Protein 1VIA (pdb70)

Secondary structure (DSSP, 8-state):
--EEEE-----HHHHHHHHHHHHT-EEEEHHHHHHHHHTS-HHHHHHHH-HHHHHHHHH--TTTTT--SEEEE--TTGGGSTTGGGG-EEEEEE--HHHHTT---GGGTTTS-TT--HHHHHHHHHHHHHHHHHH-SEEEE-TT--HHHHHHHHHHHH-/---S-EEEE-----HHHHHHHHHHHHT-EEEEHHHHHHHHHTS-HHHHHHHHHHHHHHHHHH--HHHHH--SEEEE--GGGGGSTTGGGG-EEEEEE--HHHHTTT---HHHHHHHHHHHHHHHHHH-SEEEE-TT--HHHHHHHHHHHHT-

Solvent-accessible surface area: 15514 Å² total

Organism: Campylobacter jejuni subsp. jejuni serotype O:2 (strain ATCC 700819 / NCTC 11168) (NCBI:txid192222)

InterPro domains:
  IPR000623 Shikimate kinase/Threonine synthase-like 1 [MF_00109] (4-165)
  IPR000623 Shikimate kinase/Threonine synthase-like 1 [cd00464] (6-155)
  IPR027417 P-loop containing nucleoside triphosphate hydrolase [G3DSA:3.40.50.300] (2-165)
  IPR027417 P-loop containing nucleoside triphosphate hydrolase [SSF52540] (5-164)
  IPR031322 Shikimate kinase/gluconokinase [PF01202] (13-164)

Sequence (311 aa):
KNIVFIGFGSGKSTLARALAKDLDLVFLDSDFLIEQKFNQKVSEIFEQKRENFFREQEQKADFFSSCEKACIATGGGFVNVSNLEKAGFCIYLKADFEYLKKRLDKDEISKRPLFYDEIKAKKLYNERLSKYEQKANFILNIENKNIDELLSEIKKVIKSLAKNIVFIGFGSGKSTLARALAKDLDLVFLDSDFLIEQKFNQKVSEIFEQKRENFFREQEQKADFFSSCEKACIATGGGFVNVSNLEKAGFCIYLKADFEYLKKRLYDEIKAKKLYNERLSKYEQKANFILNIENKNIDELLSEIKKVIKE

Foldseek 3Di:
DEEEEAEALLCLQVLLVVLCVVVVFAEEELQVVVCVVVVAFQQVCCVPVNDVVVLVSLLCCVVLLPDDRGRYYYHHCSLPHDPPLSNDQYEYRDDDLVVSQVDDDPSCPRNDPPNDDSVVSVVVNVVCPVSSVVSHPHYHHCPPHDSVRVSVVVVVVVD/DAAAEEEEAEALLCLQVLLVVLCVVVVFAEEELQVVVCVVVVHHPVVCCVPVNDVVVLVSLQVCVVLLVDHRGRYYYHHCSLVHPPVRSNHQYEYRDDDLVQSVVNDPDSVVSVVVNVVCVVSSVVSHNHYHHCPPHDSVRSSVVVCVVVVD

Nearest PDB structures (foldseek):
  1via-assembly1_A  TM=1.006E+00  e=9.250E-30  Campylobacter jejuni
  1via-assembly1_B  TM=9.886E-01  e=2.354E-25  Campylobacter jejuni
  3muf-assembly1_A  TM=9.150E-01  e=7.230E-14  Helicobacter pylori
  1zui-assembly1_A  TM=9.220E-01  e=6.385E-13  Helicobacter pylori 26695
  4y0a-assembly1_A  TM=8.688E-01  e=2.360E-11  Acinetobacter baumannii AB307-0294

Radius of gyration: 20.5 Å; Cα contacts (8 Å, |Δi|>4): 519; chains: 2; bounding box: 42×54×52 Å

Structure (mmCIF, N/CA/C/O backbone):
data_1VIA
#
_entry.id   1VIA
#
_cell.length_a   41.931
_cell.length_b   43.230
_cell.length_c   52.606
_cell.angle_alpha   81.51
_cell.angle_beta   76.58
_cell.angle_gamma   77.87
#
_symmetry.space_group_name_H-M   'P 1'
#
loop_
_entity.id
_entity.type
_entity.pdbx_description
1 polymer 'shikimate kinase'
2 non-polymer 'SULFATE ION'
3 water water
#
loop_
_atom_site.group_PDB
_atom_site.id
_atom_site.type_symbol
_atom_site.label_atom_id
_atom_site.label_alt_id
_atom_site.label_comp_id
_atom_site.label_asym_id
_atom_site.label_entity_id
_atom_site.label_seq_id
_atom_site.pdbx_PDB_ins_code
_atom_site.Cartn_x
_atom_site.Cartn_y
_atom_site.Cartn_z
_atom_site.occupancy
_atom_site.B_iso_or_equiv
_atom_site.auth_seq_id
_atom_site.auth_comp_id
_atom_site.auth_asym_id
_atom_site.auth_atom_id
_atom_site.pdbx_PDB_model_num
ATOM 1 N N . LYS A 1 5 ? 44.249 43.231 1.534 1.00 33.86 5 LYS A N 1
ATOM 2 C CA . LYS A 1 5 ? 43.478 42.210 2.261 1.00 31.46 5 LYS A CA 1
ATOM 3 C C . LYS A 1 5 ? 42.929 41.182 1.277 1.00 30.08 5 LYS A C 1
ATOM 4 O O . LYS A 1 5 ? 41.905 41.416 0.619 1.00 32.84 5 LYS A O 1
ATOM 6 N N . ASN A 1 6 ? 43.648 40.080 1.122 1.00 24.75 6 ASN A N 1
ATOM 7 C CA . ASN A 1 6 ? 43.223 39.021 0.204 1.00 20.34 6 ASN A CA 1
ATOM 8 C C . ASN A 1 6 ? 43.064 37.712 1.003 1.00 18.62 6 ASN A C 1
ATOM 9 O O . ASN A 1 6 ? 43.623 37.614 2.091 1.00 19.12 6 ASN A O 1
ATOM 14 N N . ILE A 1 7 ? 42.409 36.750 0.388 1.00 17.85 7 ILE A N 1
ATOM 15 C CA . ILE A 1 7 ? 42.314 35.405 1.045 1.00 16.84 7 ILE A CA 1
ATOM 16 C C . ILE A 1 7 ? 43.140 34.473 0.141 1.00 16.15 7 ILE A C 1
ATOM 17 O O . ILE A 1 7 ? 42.878 34.533 -1.083 1.00 17.79 7 ILE A O 1
ATOM 22 N N . VAL A 1 8 ? 44.170 33.847 0.658 1.00 17.17 8 VAL A N 1
ATOM 23 C CA . VAL A 1 8 ? 45.107 33.063 -0.151 1.00 16.06 8 VAL A CA 1
ATOM 24 C C . VAL A 1 8 ? 44.990 31.577 0.190 1.00 16.58 8 VAL A C 1
ATOM 25 O O . VAL A 1 8 ? 45.086 31.261 1.364 1.00 16.69 8 VAL A O 1
ATOM 29 N N . PHE A 1 9 ? 44.813 30.743 -0.813 1.00 15.25 9 PHE A N 1
ATOM 30 C CA . PHE A 1 9 ? 44.669 29.292 -0.563 1.00 14.93 9 PHE A CA 1
ATOM 31 C C . PHE A 1 9 ? 45.957 28.579 -0.925 1.00 14.90 9 PHE A C 1
ATOM 32 O O . PHE A 1 9 ? 46.461 28.748 -2.032 1.00 15.32 9 PHE A O 1
ATOM 40 N N . ILE A 1 10 ? 46.476 27.791 0.030 1.00 14.53 10 ILE A N 1
ATOM 41 C CA . ILE A 1 10 ? 47.739 27.086 -0.203 1.00 12.06 10 ILE A CA 1
ATOM 42 C C . ILE A 1 10 ? 47.514 25.573 0.074 1.00 12.38 10 ILE A C 1
ATOM 43 O O . ILE A 1 10 ? 46.522 25.229 0.684 1.00 13.49 10 ILE A O 1
ATOM 48 N N . GLY A 1 11 ? 48.435 24.762 -0.374 1.00 12.67 11 GLY A N 1
ATOM 49 C CA . GLY A 1 11 ? 48.260 23.296 -0.190 1.00 14.09 11 GLY A CA 1
ATOM 50 C C . GLY A 1 11 ? 48.821 22.578 -1.406 1.00 14.89 11 GLY A C 1
ATOM 51 O O . GLY A 1 11 ? 49.287 23.152 -2.373 1.00 14.71 11 GLY A O 1
ATOM 52 N N . PHE A 1 12 ? 48.759 21.249 -1.360 1.00 13.23 12 PHE A N 1
ATOM 53 C CA . PHE A 1 12 ? 49.390 20.398 -2.366 1.00 14.85 12 PHE A CA 1
ATOM 54 C C . PHE A 1 12 ? 48.447 20.202 -3.551 1.00 15.90 12 PHE A C 1
ATOM 55 O O . PHE A 1 12 ? 47.251 20.507 -3.476 1.00 15.99 12 PHE A O 1
ATOM 75 N N . GLY A 1 14 ? 45.800 18.603 -5.859 1.00 18.44 14 GLY A N 1
ATOM 76 C CA . GLY A 1 14 ? 44.626 17.798 -5.562 1.00 17.72 14 GLY A CA 1
ATOM 77 C C . GLY A 1 14 ? 43.786 18.365 -4.445 1.00 15.81 14 GLY A C 1
ATOM 78 O O . GLY A 1 14 ? 42.716 17.804 -4.167 1.00 17.32 14 GLY A O 1
ATOM 79 N N . SER A 1 15 ? 44.212 19.447 -3.795 1.00 15.04 15 SER A N 1
ATOM 80 C CA . SER A 1 15 ? 43.500 20.011 -2.668 1.00 15.17 15 SER A CA 1
ATOM 81 C C . SER A 1 15 ? 42.355 20.935 -3.001 1.00 15.03 15 SER A C 1
ATOM 82 O O . SER A 1 15 ? 41.710 21.474 -2.093 1.00 15.97 15 SER A O 1
ATOM 85 N N . GLY A 1 16 ? 42.131 21.203 -4.292 1.00 15.68 16 GLY A N 1
ATOM 86 C CA . GLY A 1 16 ? 41.002 21.960 -4.762 1.00 16.24 16 GLY A CA 1
ATOM 87 C C . GLY A 1 16 ? 41.065 23.449 -4.469 1.00 15.36 16 GLY A C 1
ATOM 88 O O . GLY A 1 16 ? 40.029 24.112 -4.296 1.00 16.37 16 GLY A O 1
ATOM 89 N N . LYS A 1 17 ? 42.280 24.000 -4.517 1.00 14.58 17 LYS A N 1
ATOM 90 C CA . LYS A 1 17 ? 42.459 25.418 -4.209 1.00 14.36 17 LYS A CA 1
ATOM 91 C C . LYS A 1 17 ? 41.765 26.330 -5.211 1.00 14.73 17 LYS A C 1
ATOM 92 O O . LYS A 1 17 ? 41.153 27.323 -4.782 1.00 14.76 17 LYS A O 1
ATOM 98 N N . SER A 1 18 ? 41.911 26.082 -6.489 1.00 14.76 18 SER A N 1
ATOM 99 C CA . SER A 1 18 ? 41.292 26.908 -7.536 1.00 14.04 18 SER A CA 1
ATOM 100 C C . SER A 1 18 ? 39.781 26.858 -7.442 1.00 15.23 18 SER A C 1
ATOM 101 O O . SER A 1 18 ? 39.095 27.882 -7.508 1.00 16.96 18 SER A O 1
ATOM 104 N N . THR A 1 19 ? 39.236 25.627 -7.301 1.00 14.82 19 THR A N 1
ATOM 105 C CA . THR A 1 19 ? 37.790 25.475 -7.186 1.00 15.22 19 THR A CA 1
ATOM 106 C C . THR A 1 19 ? 37.221 26.236 -6.019 1.00 15.01 19 THR A C 1
ATOM 107 O O . THR A 1 19 ? 36.184 26.916 -6.127 1.00 16.36 19 THR A O 1
ATOM 111 N N . LEU A 1 20 ? 37.862 26.129 -4.858 1.00 15.24 20 LEU A N 1
ATOM 112 C CA . LEU A 1 20 ? 37.379 26.799 -3.653 1.00 14.39 20 LEU A CA 1
ATOM 113 C C . LEU A 1 20 ? 37.577 28.292 -3.722 1.00 15.33 20 LEU A C 1
ATOM 114 O O . LEU A 1 20 ? 36.670 29.062 -3.383 1.00 16.78 20 LEU A O 1
ATOM 119 N N . ALA A 1 21 ? 38.729 28.752 -4.203 1.00 15.35 21 ALA A N 1
ATOM 120 C CA . ALA A 1 21 ? 38.953 30.198 -4.322 1.00 15.41 21 ALA A CA 1
ATOM 121 C C . ALA A 1 21 ? 37.961 30.838 -5.287 1.00 13.73 21 ALA A C 1
ATOM 122 O O . ALA A 1 21 ? 37.497 31.953 -5.017 1.00 17.07 21 ALA A O 1
ATOM 124 N N . ARG A 1 22 ? 37.627 30.160 -6.370 1.00 13.83 22 ARG A N 1
ATOM 125 C CA . ARG A 1 22 ? 36.704 30.675 -7.365 1.00 13.15 22 ARG A CA 1
ATOM 126 C C . ARG A 1 22 ? 35.297 30.735 -6.762 1.00 15.11 22 ARG A C 1
ATOM 127 O O . ARG A 1 22 ? 34.615 31.745 -6.817 1.00 16.58 22 ARG A O 1
ATOM 135 N N . ALA A 1 23 ? 34.961 29.661 -6.002 1.00 17.14 23 ALA A N 1
ATOM 136 C CA . ALA A 1 23 ? 33.621 29.710 -5.372 1.00 18.28 23 ALA A CA 1
ATOM 137 C C . ALA A 1 23 ? 33.499 30.816 -4.361 1.00 17.16 23 ALA A C 1
ATOM 138 O O . ALA A 1 23 ? 32.423 31.454 -4.253 1.00 18.44 23 ALA A O 1
ATOM 140 N N . LEU A 1 24 ? 34.502 31.060 -3.525 1.00 17.74 24 LEU A N 1
ATOM 141 C CA . LEU A 1 24 ? 34.478 32.093 -2.516 1.00 16.64 24 LEU A CA 1
ATOM 142 C C . LEU A 1 24 ? 34.474 33.486 -3.177 1.00 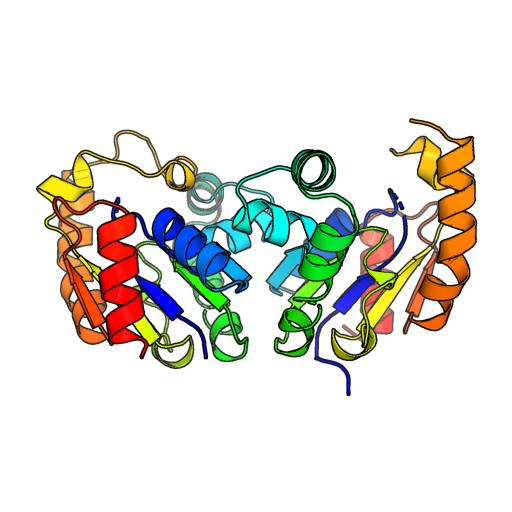17.51 24 LEU A C 1
ATOM 143 O O . LEU A 1 24 ? 33.709 34.356 -2.783 1.00 17.45 24 LEU A O 1
ATOM 148 N N . ALA A 1 25 ? 35.237 33.610 -4.263 1.00 17.39 25 ALA A N 1
ATOM 149 C CA . ALA A 1 25 ? 35.235 34.882 -5.001 1.00 17.16 25 ALA A CA 1
ATOM 150 C C . ALA A 1 25 ? 33.864 35.188 -5.581 1.00 17.68 25 ALA A C 1
ATOM 151 O O . ALA A 1 25 ? 33.391 36.320 -5.501 1.00 19.77 25 ALA A O 1
ATOM 153 N N . LYS A 1 26 ? 33.204 34.187 -6.179 1.00 18.95 26 LYS A N 1
ATOM 154 C CA . LYS A 1 26 ? 31.878 34.419 -6.739 1.00 20.18 26 LYS A CA 1
ATOM 155 C C . LYS A 1 26 ? 30.871 34.708 -5.637 1.00 20.03 26 LYS A C 1
ATOM 156 O O . LYS A 1 26 ? 30.085 35.662 -5.727 1.00 21.75 26 LYS A O 1
ATOM 162 N N . ASP A 1 27 ? 30.993 33.973 -4.531 1.00 21.02 27 ASP A N 1
ATOM 163 C CA . ASP A 1 27 ? 30.089 34.153 -3.402 1.00 23.25 27 ASP A CA 1
ATOM 164 C C . ASP A 1 27 ? 30.232 35.515 -2.757 1.00 23.12 27 ASP A C 1
ATOM 165 O O . ASP A 1 27 ? 29.222 36.163 -2.453 1.00 24.43 27 ASP A O 1
ATOM 170 N N . LEU A 1 28 ? 31.449 35.978 -2.522 1.00 21.86 28 LEU A N 1
ATOM 171 C CA . LEU A 1 28 ? 31.702 37.259 -1.875 1.00 22.97 28 LEU A CA 1
ATOM 172 C C . LEU A 1 28 ? 31.822 38.410 -2.863 1.00 21.81 28 LEU A C 1
ATOM 173 O O . LEU A 1 28 ? 32.041 39.558 -2.456 1.00 23.81 28 LEU A O 1
ATOM 178 N N . ASP A 1 29 ? 31.748 38.125 -4.144 1.00 22.20 29 ASP A N 1
ATOM 179 C CA . ASP A 1 29 ? 31.876 39.100 -5.208 1.00 21.72 29 ASP A CA 1
ATOM 180 C C . ASP A 1 29 ? 33.229 39.785 -5.195 1.00 21.41 29 ASP A C 1
ATOM 181 O O . ASP A 1 29 ? 33.365 41.021 -5.232 1.00 22.75 29 ASP A O 1
ATOM 186 N N . LEU A 1 30 ? 34.275 38.981 -5.166 1.00 20.18 30 LEU A N 1
ATOM 187 C CA . LEU A 1 30 ? 35.653 39.432 -5.158 1.00 19.30 30 LEU A CA 1
ATOM 188 C C . LEU A 1 30 ? 36.354 38.939 -6.426 1.00 17.65 30 LEU A C 1
ATOM 189 O O . LEU A 1 30 ? 35.812 38.193 -7.227 1.00 17.10 30 LEU A O 1
ATOM 194 N N . VAL A 1 31 ? 37.591 39.412 -6.611 1.00 16.32 31 VAL A N 1
ATOM 195 C CA . VAL A 1 31 ? 38.364 38.987 -7.800 1.00 15.75 31 VAL A CA 1
ATOM 196 C C . VAL A 1 31 ? 39.003 37.640 -7.524 1.00 14.83 31 VAL A C 1
ATOM 197 O O . VAL A 1 31 ? 39.439 37.389 -6.415 1.00 16.70 31 VAL A O 1
ATOM 201 N N . PHE A 1 32 ? 38.927 36.724 -8.490 1.00 13.65 32 PHE A N 1
ATOM 202 C CA . PHE A 1 32 ? 39.554 35.431 -8.391 1.00 13.10 32 PHE A CA 1
ATOM 203 C C . PHE A 1 32 ? 40.890 35.424 -9.171 1.00 12.02 32 PHE A C 1
ATOM 204 O O . PHE A 1 32 ? 40.883 35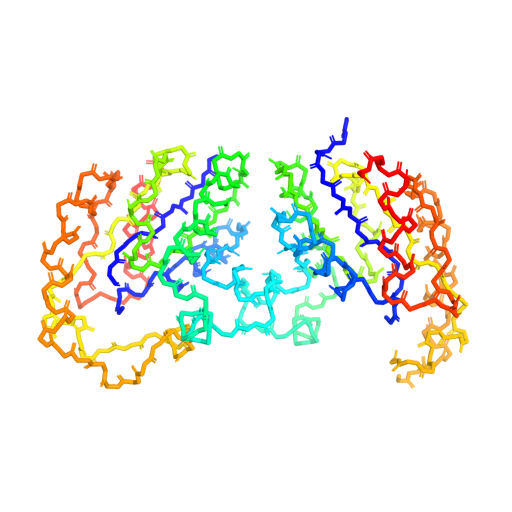.648 -10.383 1.00 12.91 32 PHE A O 1
ATOM 212 N N . LEU A 1 33 ? 41.968 35.188 -8.443 1.00 12.96 33 LEU A N 1
ATOM 213 C CA . LEU A 1 33 ? 43.293 35.072 -9.050 1.00 13.60 33 LEU A CA 1
ATOM 214 C C . LEU A 1 33 ? 43.857 33.680 -8.840 1.00 14.44 33 LEU A C 1
ATOM 215 O O . LEU A 1 33 ? 43.753 33.112 -7.744 1.00 16.67 33 LEU A O 1
ATOM 220 N N . ASP A 1 34 ? 44.534 33.160 -9.845 1.00 14.80 34 ASP A N 1
ATOM 221 C CA . ASP A 1 34 ? 45.227 31.859 -9.707 1.00 15.51 34 ASP A CA 1
ATOM 222 C C . ASP A 1 34 ? 46.654 32.086 -10.217 1.00 14.16 34 ASP A C 1
ATOM 223 O O . ASP A 1 34 ? 46.824 32.480 -11.347 1.00 14.73 34 ASP A O 1
ATOM 228 N N . SER A 1 35 ? 47.633 31.936 -9.337 1.00 14.43 35 SER A N 1
ATOM 229 C CA . SER A 1 35 ? 49.036 32.180 -9.711 1.00 13.73 35 SER A CA 1
ATOM 230 C C . SER A 1 35 ? 49.440 31.391 -10.918 1.00 13.35 35 SER A C 1
ATOM 231 O O . SER A 1 35 ? 50.168 31.883 -11.811 1.00 14.16 35 SER A O 1
ATOM 234 N N . ASP A 1 36 ? 48.998 30.117 -11.010 1.00 12.67 36 ASP A N 1
ATOM 235 C CA . ASP A 1 36 ? 49.384 29.307 -12.159 1.00 12.00 36 ASP A CA 1
ATOM 236 C C . ASP A 1 36 ? 48.747 29.846 -13.434 1.00 13.83 36 ASP A C 1
ATOM 237 O O . ASP A 1 36 ? 49.394 29.940 -14.468 1.00 14.86 36 ASP A O 1
ATOM 242 N N . PHE A 1 37 ? 47.448 30.177 -13.381 1.00 13.17 37 PHE A N 1
ATOM 243 C CA . PHE A 1 37 ? 46.796 30.748 -14.550 1.00 13.65 37 PHE A CA 1
ATOM 244 C C . PHE A 1 37 ? 47.435 32.064 -14.969 1.00 14.51 37 PHE A C 1
ATOM 245 O O . PHE A 1 37 ? 47.611 32.273 -16.170 1.00 13.86 37 PHE A O 1
ATOM 253 N N . LEU A 1 38 ? 47.840 32.907 -14.022 1.00 13.83 38 LEU A N 1
ATOM 254 C CA . LEU A 1 38 ? 48.439 34.186 -14.414 1.00 13.09 38 LEU A CA 1
ATOM 255 C C . LEU A 1 38 ? 49.791 33.960 -15.105 1.00 13.31 38 LEU A C 1
ATOM 256 O O . LEU A 1 38 ? 50.107 34.627 -16.104 1.00 13.38 38 LEU A O 1
ATOM 261 N N . ILE A 1 39 ? 50.522 32.938 -14.621 1.00 11.89 39 ILE A N 1
ATOM 262 C CA . ILE A 1 39 ? 51.801 32.623 -15.289 1.00 13.40 39 ILE A CA 1
ATOM 263 C C . ILE A 1 39 ? 51.545 32.072 -16.680 1.00 14.16 39 ILE A C 1
ATOM 264 O O . ILE A 1 39 ? 52.207 32.506 -17.646 1.00 13.95 39 ILE A O 1
ATOM 269 N N . GLU A 1 40 ? 50.572 31.174 -16.832 1.00 12.56 40 GLU A N 1
ATOM 270 C CA . GLU A 1 40 ? 50.222 30.628 -18.145 1.00 12.99 40 GLU A CA 1
ATOM 271 C C . GLU A 1 40 ? 49.808 31.706 -19.123 1.00 13.68 40 GLU A C 1
ATOM 272 O O . GLU A 1 40 ? 50.244 31.707 -20.285 1.00 15.89 40 GLU A O 1
ATOM 278 N N . GLN A 1 41 ? 48.995 32.667 -18.694 1.00 12.35 41 GLN A N 1
ATOM 279 C CA . GLN A 1 41 ? 48.546 33.776 -19.512 1.00 13.90 4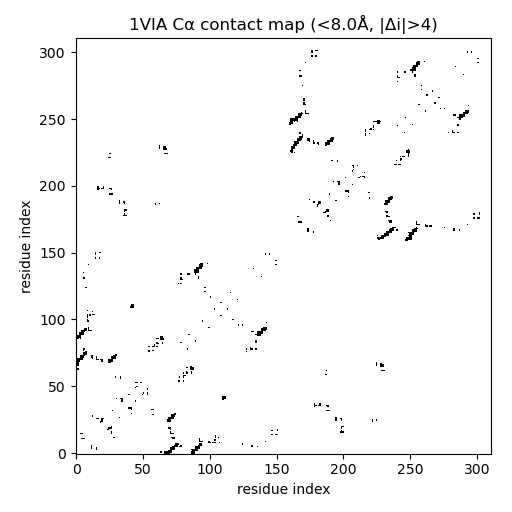1 GLN A CA 1
ATOM 280 C C . GLN A 1 41 ? 49.715 34.645 -19.965 1.00 13.69 41 GLN A C 1
ATOM 281 O O . GLN A 1 41 ? 49.771 35.039 -21.128 1.00 13.95 41 GLN A O 1
ATOM 287 N N . LYS A 1 42 ? 50.634 34.930 -19.064 1.00 13.03 42 LYS A N 1
ATOM 288 C CA . LYS A 1 42 ? 51.795 35.773 -19.327 1.00 14.58 42 LYS A CA 1
ATOM 289 C C . LYS A 1 42 ? 52.693 35.195 -20.409 1.00 15.78 42 LYS A C 1
ATOM 290 O O . LYS A 1 42 ? 53.065 35.940 -21.318 1.00 15.95 42 LYS A O 1
ATOM 296 N N . PHE A 1 43 ? 52.910 33.882 -20.367 1.00 14.97 43 PHE A N 1
ATOM 297 C CA . PHE A 1 43 ? 53.780 33.242 -21.356 1.00 15.32 43 PHE A CA 1
ATOM 298 C C . PHE A 1 43 ? 53.072 32.578 -22.491 1.00 16.07 43 PHE A C 1
ATOM 299 O O . PHE A 1 43 ? 53.704 32.025 -23.407 1.00 17.25 43 PHE A O 1
ATOM 307 N N . ASN A 1 44 ? 51.742 32.512 -22.491 1.00 15.92 44 ASN A N 1
ATOM 308 C CA . ASN A 1 44 ? 50.958 31.859 -23.527 1.00 18.80 44 ASN A CA 1
ATOM 309 C C . ASN A 1 44 ? 51.365 30.393 -23.641 1.00 18.10 44 ASN A C 1
ATOM 310 O O . ASN A 1 44 ? 51.537 29.849 -24.728 1.00 21.60 44 ASN A O 1
ATOM 315 N N . GLN A 1 45 ? 51.619 29.759 -22.505 1.00 19.92 45 GLN A N 1
ATOM 316 C CA . GLN A 1 45 ? 52.049 28.386 -22.411 1.00 20.32 45 GLN A CA 1
ATOM 317 C C . GLN A 1 45 ? 51.461 27.724 -21.146 1.00 20.40 45 GLN A C 1
ATOM 318 O O . GLN A 1 45 ? 51.187 28.389 -20.153 1.00 21.26 45 GLN A O 1
ATOM 324 N N . LYS A 1 46 ? 51.253 26.416 -21.254 1.00 20.17 46 LYS A N 1
ATOM 325 C CA . LYS A 1 46 ? 50.808 25.668 -20.075 1.00 19.81 46 LYS A CA 1
ATOM 326 C C . LYS A 1 46 ? 51.951 25.540 -19.084 1.00 20.27 46 LYS A C 1
ATOM 327 O O . LYS A 1 46 ? 53.141 25.552 -19.462 1.00 20.69 46 LYS A O 1
ATOM 333 N N . VAL A 1 47 ? 51.627 25.438 -17.804 1.00 20.09 47 VAL A N 1
ATOM 334 C CA . VAL A 1 47 ? 52.621 25.250 -16.754 1.00 20.12 47 VAL A CA 1
ATOM 335 C C . VAL A 1 47 ? 53.543 24.083 -17.080 1.00 21.72 47 VAL A C 1
ATOM 336 O O . VAL A 1 47 ? 54.762 24.223 -16.951 1.00 21.69 47 VAL A O 1
ATOM 340 N N . SER A 1 48 ? 52.997 22.967 -17.544 1.00 22.51 48 SER A N 1
ATOM 341 C CA . SER A 1 48 ? 53.836 21.816 -17.892 1.00 26.36 48 SER A CA 1
ATOM 342 C C . SER A 1 48 ? 54.879 22.176 -18.947 1.00 26.77 48 SER A C 1
ATOM 343 O O . SER A 1 48 ? 56.015 21.682 -18.874 1.00 27.77 48 SER A O 1
ATOM 346 N N . GLU A 1 49 ? 54.490 22.947 -19.945 1.00 26.86 49 GLU A N 1
ATOM 347 C CA . GLU A 1 49 ? 55.385 23.393 -21.005 1.00 27.60 49 GLU A CA 1
ATOM 348 C C . GLU A 1 49 ? 56.477 24.305 -20.462 1.00 27.59 49 GLU A C 1
ATOM 349 O O . GLU A 1 49 ? 57.649 24.203 -20.835 1.00 27.99 49 GLU A O 1
ATOM 355 N N . ILE A 1 50 ? 56.117 25.216 -19.553 1.00 27.29 50 ILE A N 1
ATOM 356 C CA . ILE A 1 50 ? 57.109 26.135 -18.982 1.00 27.61 50 ILE A CA 1
ATOM 357 C C . ILE A 1 50 ? 58.193 25.377 -18.231 1.00 30.42 50 ILE A C 1
ATOM 358 O O . ILE A 1 50 ? 59.373 25.725 -18.307 1.00 30.41 50 ILE A O 1
ATOM 363 N N . PHE A 1 51 ? 57.777 24.370 -17.472 1.00 32.29 51 PHE A N 1
ATOM 364 C CA . PHE A 1 51 ? 58.679 23.540 -16.692 1.00 35.44 51 PHE A CA 1
ATOM 365 C C . PHE A 1 51 ? 59.565 22.687 -17.602 1.00 36.99 51 PHE A C 1
ATOM 366 O O . PHE A 1 51 ? 60.769 22.568 -17.385 1.00 38.08 51 PHE A O 1
ATOM 374 N N . GLU A 1 52 ? 58.970 22.146 -18.647 1.00 38.86 52 GLU A N 1
ATOM 375 C CA . GLU A 1 52 ? 59.649 21.300 -19.613 1.00 41.39 52 GLU A CA 1
ATOM 376 C C . GLU A 1 52 ? 60.703 22.052 -20.407 1.00 42.52 52 GLU A C 1
ATOM 377 O O . GLU A 1 52 ? 61.703 21.454 -20.834 1.00 44.01 52 GLU A O 1
ATOM 383 N N . GLN A 1 53 ? 60.551 23.368 -20.551 1.00 41.87 53 GLN A N 1
ATOM 384 C CA . GLN A 1 53 ? 61.474 24.161 -21.323 1.00 41.99 53 GLN A CA 1
ATOM 385 C C . GLN A 1 53 ? 62.434 25.018 -20.524 1.00 41.67 53 GLN A C 1
ATOM 386 O O . GLN A 1 53 ? 63.643 24.967 -20.772 1.00 42.06 53 GLN A O 1
ATOM 392 N N . LYS A 1 54 ? 61.912 25.853 -19.635 1.00 40.72 54 LYS A N 1
ATOM 393 C CA . LYS A 1 54 ? 62.753 26.763 -18.861 1.00 40.18 54 LYS A CA 1
ATOM 394 C C . LYS A 1 54 ? 63.219 26.175 -17.556 1.00 39.93 54 LYS A C 1
ATOM 395 O O . LYS A 1 54 ? 64.168 26.666 -16.925 1.00 39.97 54 LYS A O 1
ATOM 401 N N . ARG A 1 55 ? 62.568 25.107 -17.098 1.00 39.94 55 ARG A N 1
ATOM 402 C CA . ARG A 1 55 ? 62.908 24.423 -15.882 1.00 39.37 55 ARG A CA 1
ATOM 403 C C . ARG A 1 55 ? 62.477 25.118 -14.601 1.00 38.61 55 ARG A C 1
ATOM 404 O O . ARG A 1 55 ? 62.052 26.269 -14.564 1.00 38.01 55 ARG A O 1
ATOM 412 N N . GLU A 1 56 ? 62.699 24.414 -13.498 1.00 36.65 56 GLU A N 1
ATOM 413 C CA . GLU A 1 56 ? 62.334 24.745 -12.167 1.00 34.82 56 GLU A CA 1
ATOM 414 C C . GLU A 1 56 ? 62.541 26.169 -11.728 1.00 32.13 56 GLU A C 1
ATOM 415 O O . GLU A 1 56 ? 61.580 26.879 -11.404 1.00 30.71 56 GLU A O 1
ATOM 421 N N . ASN A 1 57 ? 63.797 26.620 -11.634 1.00 28.65 57 ASN A N 1
ATOM 422 C CA . ASN A 1 57 ? 64.105 27.936 -11.128 1.00 26.75 57 ASN A CA 1
ATOM 423 C C . ASN A 1 57 ? 63.336 29.066 -11.813 1.00 23.48 57 ASN A C 1
ATOM 424 O O . ASN A 1 57 ? 62.992 30.040 -11.136 1.00 22.83 57 ASN A O 1
ATOM 429 N N . PHE A 1 58 ? 63.220 29.005 -13.127 1.00 24.35 58 PHE A N 1
ATOM 430 C CA . PHE A 1 58 ? 62.499 30.047 -13.871 1.00 21.28 58 PHE A CA 1
ATOM 431 C C . PHE A 1 58 ? 61.053 30.146 -13.363 1.00 21.96 58 PHE A C 1
ATOM 432 O O . PHE A 1 58 ? 60.561 31.236 -13.088 1.00 18.76 58 PHE A O 1
ATOM 440 N N . PHE A 1 59 ? 60.410 28.972 -13.254 1.00 20.96 59 PHE A N 1
ATOM 441 C CA . PHE A 1 59 ? 59.032 28.969 -12.736 1.00 19.74 59 PHE A CA 1
ATOM 442 C C . PHE A 1 59 ? 58.940 29.538 -11.348 1.00 18.24 59 PHE A C 1
ATOM 443 O O . PHE A 1 59 ? 58.046 30.342 -11.021 1.00 19.28 59 PHE A O 1
ATOM 451 N N . ARG A 1 60 ? 59.854 29.149 -10.443 1.00 18.18 60 ARG A N 1
ATOM 452 C CA . ARG A 1 60 ? 59.830 29.665 -9.083 1.00 18.28 60 ARG A CA 1
ATOM 453 C C . ARG A 1 60 ? 60.050 31.168 -9.023 1.00 17.15 60 ARG A C 1
ATOM 454 O O . ARG A 1 60 ? 59.449 31.902 -8.230 1.00 19.19 60 ARG A O 1
ATOM 462 N N . GLU A 1 61 ? 60.883 31.684 -9.928 1.00 18.42 61 GLU A N 1
ATOM 463 C CA . GLU A 1 61 ? 61.093 33.129 -10.006 1.00 18.63 61 GLU A CA 1
ATOM 464 C C . GLU A 1 61 ? 59.794 33.829 -10.397 1.00 17.33 61 GLU A C 1
ATOM 465 O O . GLU A 1 61 ? 59.487 34.913 -9.883 1.00 18.26 61 GLU A O 1
ATOM 471 N N . GLN A 1 62 ? 59.043 33.195 -11.305 1.00 16.43 62 GLN A N 1
ATOM 472 C CA . GLN A 1 62 ? 57.762 33.778 -11.724 1.00 16.72 62 GLN A CA 1
ATOM 473 C C . GLN A 1 62 ? 56.734 33.709 -10.619 1.00 15.99 62 GLN A C 1
ATOM 474 O O . GLN A 1 62 ? 55.918 34.618 -10.422 1.00 16.13 62 GLN A O 1
ATOM 480 N N . GLU A 1 63 ? 56.751 32.613 -9.831 1.00 16.96 63 GLU A N 1
ATOM 481 C CA . GLU A 1 63 ? 55.877 32.554 -8.662 1.00 16.12 63 GLU A CA 1
ATOM 482 C C . GLU A 1 63 ? 56.196 33.656 -7.684 1.00 14.95 63 GLU A C 1
ATOM 483 O O . GLU A 1 63 ? 55.313 34.290 -7.108 1.00 15.13 63 GLU A O 1
ATOM 489 N N . GLN A 1 64 ? 57.510 33.991 -7.545 1.00 15.73 64 GLN A N 1
ATOM 490 C CA . GLN A 1 64 ? 57.859 35.081 -6.635 1.00 16.93 64 GLN A CA 1
ATOM 491 C C . GLN A 1 64 ? 57.370 36.425 -7.150 1.00 14.96 64 GLN A C 1
ATOM 492 O O . GLN A 1 64 ? 56.863 37.251 -6.377 1.00 16.10 64 GLN A O 1
ATOM 498 N N . LYS A 1 65 ? 57.369 36.600 -8.480 1.00 17.31 65 LYS A N 1
ATOM 499 C CA . LYS A 1 65 ? 56.815 37.796 -9.099 1.00 15.86 65 LYS A CA 1
ATOM 500 C C . LYS A 1 65 ? 55.319 37.913 -8.791 1.00 15.67 65 LYS A C 1
ATOM 501 O O . LYS A 1 65 ? 54.804 38.974 -8.472 1.00 17.06 65 LYS A O 1
ATOM 515 N N . ALA A 1 67 ? 53.827 36.476 -6.139 1.00 14.54 67 ALA A N 1
ATOM 516 C CA . ALA A 1 67 ? 53.750 36.759 -4.714 1.00 16.32 67 ALA A CA 1
ATOM 517 C C . ALA A 1 67 ? 53.971 38.253 -4.450 1.00 15.07 67 ALA A C 1
ATOM 518 O O . ALA A 1 67 ? 53.231 38.818 -3.648 1.00 16.15 67 ALA A O 1
ATOM 520 N N . ASP A 1 68 ? 54.956 38.859 -5.096 1.00 16.99 68 ASP A N 1
ATOM 521 C CA . ASP A 1 68 ? 55.144 40.320 -4.942 1.00 18.56 68 ASP A CA 1
ATOM 522 C C . ASP A 1 68 ? 53.882 41.064 -5.366 1.00 17.27 68 ASP A C 1
ATOM 523 O O . ASP A 1 68 ? 53.418 42.019 -4.726 1.00 18.01 68 ASP A O 1
ATOM 528 N N . PHE A 1 69 ? 53.283 40.648 -6.497 1.00 16.65 69 PHE A N 1
ATOM 529 C CA . PHE A 1 69 ? 52.047 41.253 -6.954 1.00 17.11 69 PHE A CA 1
ATOM 530 C C . PHE A 1 69 ? 50.925 41.120 -5.971 1.00 17.83 69 PHE A C 1
ATOM 531 O O . PHE A 1 69 ? 50.206 42.055 -5.619 1.00 18.86 69 PHE A O 1
ATOM 539 N N . PHE A 1 70 ? 50.745 39.901 -5.379 1.00 16.69 70 PHE A N 1
ATOM 540 C CA . PHE A 1 70 ? 49.702 39.696 -4.399 1.00 17.63 70 PHE A CA 1
ATOM 541 C C . PHE A 1 70 ? 49.917 40.485 -3.099 1.00 17.35 70 PHE A C 1
ATOM 542 O O . PHE A 1 70 ? 48.921 40.822 -2.438 1.00 17.99 70 PHE A O 1
ATOM 550 N N . SER A 1 71 ? 51.134 40.812 -2.787 1.00 17.94 71 SER A N 1
ATOM 551 C CA . SER A 1 71 ? 51.470 41.551 -1.567 1.00 19.88 71 SER A CA 1
ATOM 552 C C . SER A 1 71 ? 50.930 42.961 -1.566 1.00 21.92 71 SER A C 1
ATOM 553 O O . SER A 1 71 ? 50.913 43.597 -0.494 1.00 23.45 71 SER A O 1
ATOM 556 N N . SER A 1 72 ? 50.566 43.516 -2.709 1.00 20.31 72 SER A N 1
ATOM 557 C CA . SER A 1 72 ? 50.037 44.878 -2.727 1.00 23.02 72 SER A CA 1
ATOM 558 C C . SER A 1 72 ? 48.649 44.998 -3.292 1.00 22.96 72 SER A C 1
ATOM 559 O O . SER A 1 72 ? 48.016 46.057 -3.085 1.00 25.63 72 SER A O 1
ATOM 562 N N . CYS A 1 73 ? 48.097 43.969 -3.945 1.00 19.46 73 CYS A N 1
ATOM 563 C CA . CYS A 1 73 ? 46.731 44.084 -4.451 1.00 20.26 73 CYS A CA 1
ATOM 564 C C . CYS A 1 73 ? 45.724 43.813 -3.327 1.00 19.75 73 CYS A C 1
ATOM 565 O O . CYS A 1 73 ? 46.136 43.401 -2.242 1.00 20.38 73 CYS A O 1
ATOM 568 N N . GLU A 1 74 ? 44.452 44.069 -3.593 1.00 20.07 74 GLU A N 1
ATOM 569 C CA . GLU A 1 74 ? 43.450 43.872 -2.544 1.00 21.48 74 GLU A CA 1
ATOM 570 C C . GLU A 1 74 ? 42.121 43.370 -3.043 1.00 20.54 74 GLU A C 1
ATOM 571 O O . GLU A 1 74 ? 41.738 43.484 -4.204 1.00 19.56 74 GLU A O 1
ATOM 577 N N . LYS A 1 75 ? 41.353 42.786 -2.107 1.00 20.88 75 LYS A N 1
ATOM 578 C CA . LYS A 1 75 ? 40.024 42.294 -2.366 1.00 21.49 75 LYS A CA 1
ATOM 579 C C . LYS A 1 75 ? 39.988 41.136 -3.359 1.00 19.97 75 LYS A C 1
ATOM 580 O O . LYS A 1 75 ? 39.089 41.050 -4.198 1.00 20.97 75 LYS A O 1
ATOM 586 N N . ALA A 1 76 ? 40.974 40.245 -3.236 1.00 19.41 76 ALA A N 1
ATOM 587 C CA . ALA A 1 76 ? 41.036 39.080 -4.113 1.00 17.27 76 ALA A CA 1
ATOM 588 C C . ALA A 1 76 ? 41.018 37.772 -3.318 1.00 16.65 76 ALA A C 1
ATOM 589 O O . ALA A 1 76 ? 41.404 37.751 -2.154 1.00 18.19 76 ALA A O 1
ATOM 591 N N . CYS A 1 77 ? 40.601 36.721 -4.008 1.00 15.66 77 CYS A N 1
ATOM 592 C CA . CYS A 1 77 ? 40.628 35.343 -3.487 1.00 15.54 77 CYS A CA 1
ATOM 593 C C . CYS A 1 77 ? 41.613 34.603 -4.428 1.00 12.36 77 CYS A C 1
ATOM 594 O O . CYS A 1 77 ? 41.368 34.597 -5.638 1.00 14.09 77 CYS A O 1
ATOM 597 N N . ILE A 1 78 ? 42.709 34.160 -3.872 1.00 12.11 78 ILE A N 1
ATOM 598 C CA . ILE A 1 78 ? 43.855 33.687 -4.632 1.00 13.65 78 ILE A CA 1
ATOM 599 C C . ILE A 1 78 ? 44.167 32.218 -4.466 1.00 13.64 78 ILE A C 1
ATOM 600 O O . ILE A 1 78 ? 44.347 31.759 -3.338 1.00 16.24 78 ILE A O 1
ATOM 605 N N . ALA A 1 79 ? 44.283 31.503 -5.588 1.00 13.29 79 ALA A N 1
ATOM 606 C CA . ALA A 1 79 ? 44.691 30.097 -5.542 1.00 14.77 79 ALA A CA 1
ATOM 607 C C . ALA A 1 79 ? 46.176 30.019 -5.992 1.00 14.72 79 ALA A C 1
ATOM 608 O O . ALA A 1 79 ? 46.578 30.861 -6.783 1.00 16.03 79 ALA A O 1
ATOM 610 N N . THR A 1 80 ? 46.926 29.158 -5.336 1.00 13.13 80 THR A N 1
ATOM 611 C CA . THR A 1 80 ? 48.372 29.065 -5.614 1.00 14.26 80 THR A CA 1
ATOM 612 C C . THR A 1 80 ? 48.811 27.638 -5.911 1.00 13.36 80 THR A C 1
ATOM 613 O O . THR A 1 80 ? 48.128 26.663 -5.566 1.00 15.25 80 THR A O 1
ATOM 617 N N . GLY A 1 81 ? 49.943 27.488 -6.621 1.00 14.41 81 GLY A N 1
ATOM 618 C CA . GLY A 1 81 ? 50.416 26.144 -6.971 1.00 14.41 81 GLY A CA 1
ATOM 619 C C . GLY A 1 81 ? 51.034 25.479 -5.739 1.00 14.19 81 GLY A C 1
ATOM 620 O O . GLY A 1 81 ? 51.319 26.059 -4.722 1.00 15.13 81 GLY A O 1
ATOM 621 N N . GLY A 1 82 ? 51.203 24.144 -5.871 1.00 15.00 82 GLY A N 1
ATOM 622 C CA . GLY A 1 82 ? 51.744 23.396 -4.745 1.00 14.38 82 GLY A CA 1
ATOM 623 C C . GLY A 1 82 ? 53.055 23.903 -4.185 1.00 15.47 82 GLY A C 1
ATOM 624 O O . GLY A 1 82 ? 53.302 23.758 -2.985 1.00 15.22 82 GLY A O 1
ATOM 625 N N . GLY A 1 83 ? 53.941 24.384 -5.047 1.00 15.62 83 GLY A N 1
ATOM 626 C CA . GLY A 1 83 ? 55.241 24.867 -4.634 1.00 16.02 83 GLY A CA 1
ATOM 627 C C . GLY A 1 83 ? 55.267 26.349 -4.336 1.00 17.83 83 GLY A C 1
ATOM 628 O O . GLY A 1 83 ? 56.351 26.848 -3.966 1.00 17.96 83 GLY A O 1
ATOM 629 N N . PHE A 1 84 ? 54.128 27.024 -4.367 1.00 15.84 84 PHE A N 1
ATOM 630 C CA . PHE A 1 84 ? 54.088 28.477 -4.114 1.00 15.37 84 PHE A CA 1
ATOM 631 C C . PHE A 1 84 ? 54.432 28.805 -2.686 1.00 16.77 84 PHE A C 1
ATOM 632 O O . PHE A 1 84 ? 54.900 29.891 -2.330 1.00 17.84 84 PHE A O 1
ATOM 640 N N . VAL A 1 85 ? 54.209 27.843 -1.782 1.00 17.31 85 VAL A N 1
ATOM 641 C CA . VAL A 1 85 ? 54.489 28.021 -0.371 1.00 19.87 85 VAL A CA 1
ATOM 642 C C . VAL A 1 85 ? 55.930 28.405 -0.111 1.00 20.39 85 VAL A C 1
ATOM 643 O O . VAL A 1 85 ? 56.226 29.017 0.928 1.00 23.62 85 VAL A O 1
ATOM 647 N N . ASN A 1 86 ? 56.853 28.149 -1.021 1.00 19.95 86 ASN A N 1
ATOM 648 C CA . ASN A 1 86 ? 58.249 28.464 -0.949 1.00 22.48 86 ASN A CA 1
ATOM 649 C C . ASN A 1 86 ? 58.609 29.902 -1.282 1.00 22.53 86 ASN A C 1
ATOM 650 O O . ASN A 1 86 ? 59.808 30.268 -1.185 1.00 24.49 86 ASN A O 1
ATOM 655 N N . VAL A 1 87 ? 57.672 30.736 -1.720 1.00 21.36 87 VAL A N 1
ATOM 656 C CA . VAL A 1 87 ? 57.979 32.145 -1.976 1.00 21.68 87 VAL A CA 1
ATOM 657 C C . VAL A 1 87 ? 58.402 32.826 -0.672 1.00 23.29 87 VAL A C 1
ATOM 658 O O . VAL A 1 87 ? 58.057 32.374 0.422 1.00 23.29 87 VAL A O 1
ATOM 662 N N . SER A 1 88 ? 59.152 33.922 -0.783 1.00 23.53 88 SER A N 1
ATOM 663 C CA . SER A 1 88 ? 59.704 34.603 0.362 1.00 26.67 88 SER A CA 1
ATOM 664 C C . SER A 1 88 ? 58.796 35.406 1.239 1.00 27.76 88 SER A C 1
ATOM 665 O O . SER A 1 88 ? 59.181 35.684 2.420 1.00 30.92 88 SER A O 1
ATOM 669 N N . ASN A 1 89 ? 57.699 35.969 0.794 1.00 27.38 89 ASN A N 1
ATOM 670 C CA . ASN A 1 89 ? 56.917 36.840 1.703 1.00 27.74 89 ASN A CA 1
ATOM 671 C C . ASN A 1 89 ? 55.444 36.506 1.553 1.00 25.90 89 ASN A C 1
ATOM 672 O O . ASN A 1 89 ? 54.588 37.353 1.371 1.00 25.79 89 ASN A O 1
ATOM 677 N N . LEU A 1 90 ? 55.162 35.202 1.687 1.00 24.96 90 LEU A N 1
ATOM 678 C CA . LEU A 1 90 ? 53.777 34.758 1.527 1.00 21.68 90 LEU A CA 1
ATOM 679 C C . LEU A 1 90 ? 52.815 35.416 2.474 1.00 22.11 90 LEU A C 1
ATOM 680 O O . LEU A 1 90 ? 51.672 35.720 2.136 1.00 21.64 90 LEU A O 1
ATOM 685 N N . GLU A 1 91 ? 53.243 35.694 3.724 1.00 22.42 91 GLU A N 1
ATOM 686 C CA . GLU A 1 91 ? 52.353 36.342 4.676 1.00 25.18 91 GLU A CA 1
ATOM 687 C C . GLU A 1 91 ? 51.853 37.703 4.238 1.00 24.19 91 GLU A C 1
ATOM 688 O O . GLU A 1 91 ? 50.750 38.122 4.625 1.00 26.05 91 GLU A O 1
ATOM 694 N N . LYS A 1 92 ? 52.579 38.407 3.379 1.00 24.40 92 LYS A N 1
ATOM 695 C CA . LYS A 1 92 ? 52.149 39.693 2.880 1.00 23.42 92 LYS A CA 1
ATOM 696 C C . LYS A 1 92 ? 51.057 39.590 1.821 1.00 23.69 92 LYS A C 1
ATOM 697 O O . LYS A 1 92 ? 50.391 40.586 1.534 1.00 24.26 92 LYS A O 1
ATOM 703 N N . ALA A 1 93 ? 50.846 38.397 1.273 1.00 22.72 93 ALA A N 1
ATOM 704 C CA . ALA A 1 93 ? 49.847 38.189 0.219 1.00 22.30 93 ALA A CA 1
ATOM 705 C C . ALA A 1 93 ? 48.435 38.184 0.753 1.00 20.67 93 ALA A C 1
ATOM 706 O O . ALA A 1 93 ? 47.471 38.450 0.017 1.00 20.23 93 ALA A O 1
ATOM 708 N N . GLY A 1 94 ? 48.255 37.898 2.049 1.00 20.37 94 GLY A N 1
ATOM 709 C CA . GLY A 1 94 ? 46.933 37.943 2.649 1.00 19.82 94 GLY A CA 1
ATOM 710 C C . GLY A 1 94 ? 46.738 36.805 3.681 1.00 19.66 94 GLY A C 1
ATOM 711 O O . GLY A 1 94 ? 47.736 36.261 4.124 1.00 22.60 94 GLY A O 1
ATOM 712 N N . PHE A 1 95 ? 45.507 36.658 4.077 1.00 20.33 95 PHE A N 1
ATOM 713 C CA . PHE A 1 95 ? 45.108 35.631 5.064 1.00 18.99 95 PHE A CA 1
ATOM 714 C C . PHE A 1 95 ? 45.192 34.262 4.364 1.00 19.06 95 PHE A C 1
ATOM 715 O O . PHE A 1 95 ? 44.420 33.970 3.472 1.00 19.41 95 PHE A O 1
ATOM 723 N N . CYS A 1 96 ? 46.135 33.457 4.841 1.00 18.51 96 CYS A N 1
ATOM 724 C CA . CYS A 1 96 ? 46.425 32.184 4.199 1.00 17.84 96 CYS A CA 1
ATOM 725 C C . CYS A 1 96 ? 45.668 31.004 4.784 1.00 17.85 96 CYS A C 1
ATOM 726 O O . CYS A 1 96 ? 45.734 30.709 5.977 1.00 18.19 96 CYS A O 1
ATOM 730 N N . ILE A 1 97 ? 44.940 30.317 3.903 1.00 16.66 97 ILE A N 1
ATOM 731 C CA . ILE A 1 97 ? 44.182 29.125 4.289 1.00 17.67 97 ILE A CA 1
ATOM 732 C C . ILE A 1 97 ? 44.821 27.901 3.650 1.00 16.12 97 ILE A C 1
ATOM 733 O O . ILE A 1 97 ? 44.947 27.818 2.441 1.00 17.30 97 ILE A O 1
ATOM 738 N N . TYR A 1 98 ? 45.262 26.972 4.518 1.00 15.65 98 TYR A N 1
ATOM 739 C CA . TYR A 1 98 ? 45.884 25.734 4.071 1.00 14.54 98 TYR A CA 1
ATOM 740 C C . TYR A 1 98 ? 44.818 24.638 3.898 1.00 14.68 98 TYR A C 1
ATOM 741 O O . TYR A 1 98 ? 44.152 24.321 4.870 1.00 15.06 98 TYR A O 1
ATOM 750 N N . LEU A 1 99 ? 44.584 24.229 2.650 1.00 14.32 99 LEU A N 1
ATOM 751 C CA . LEU A 1 99 ? 43.606 23.140 2.395 1.00 12.53 99 LEU A CA 1
ATOM 752 C C . LEU A 1 99 ? 44.349 21.833 2.569 1.00 13.87 99 LEU A C 1
ATOM 753 O O . LEU A 1 99 ? 45.204 21.467 1.764 1.00 14.25 99 LEU A O 1
ATOM 758 N N . LYS A 1 100 ? 44.031 21.119 3.671 1.00 14.09 100 LYS A N 1
ATOM 759 C CA . LYS A 1 100 ? 44.826 20.006 4.129 1.00 14.30 100 LYS A CA 1
ATOM 760 C C . LYS A 1 100 ? 44.140 18.640 3.976 1.00 13.38 100 LYS A C 1
ATOM 761 O O . LYS A 1 100 ? 42.959 18.512 4.208 1.00 15.05 100 LYS A O 1
ATOM 767 N N . ALA A 1 101 ? 44.925 17.704 3.492 1.00 14.37 101 ALA A N 1
ATOM 768 C CA . ALA A 1 101 ? 44.443 16.301 3.424 1.00 14.64 101 ALA A CA 1
ATOM 769 C C . ALA A 1 101 ? 45.650 15.382 3.376 1.00 15.35 101 ALA A C 1
ATOM 770 O O . ALA A 1 101 ? 46.780 15.782 3.072 1.00 15.32 101 ALA A O 1
ATOM 772 N N . ASP A 1 102 ? 45.407 14.097 3.682 1.00 16.36 102 ASP A N 1
ATOM 773 C CA . ASP A 1 102 ? 46.499 13.139 3.591 1.00 17.18 102 ASP A CA 1
ATOM 774 C C . ASP A 1 102 ? 46.802 12.812 2.127 1.00 15.71 102 ASP A C 1
ATOM 775 O O . ASP A 1 102 ? 45.996 13.004 1.208 1.00 15.89 102 ASP A O 1
ATOM 780 N N . PHE A 1 103 ? 48.029 12.366 1.892 1.00 16.32 103 PHE A N 1
ATOM 781 C CA . PHE A 1 103 ? 48.525 12.040 0.573 1.00 15.84 103 PHE A CA 1
ATOM 782 C C . PHE A 1 103 ? 47.680 11.022 -0.170 1.00 16.50 103 PHE A C 1
ATOM 783 O O . PHE A 1 103 ? 47.375 11.204 -1.356 1.00 17.38 103 PHE A O 1
ATOM 791 N N . GLU A 1 104 ? 47.217 9.993 0.533 1.00 18.22 104 GLU A N 1
ATOM 792 C CA . GLU A 1 104 ? 46.373 8.998 -0.148 1.00 18.33 104 GLU A CA 1
ATOM 793 C C . GLU A 1 104 ? 45.062 9.542 -0.627 1.00 17.56 104 GLU A C 1
ATOM 794 O O . GLU A 1 104 ? 44.527 9.087 -1.648 1.00 19.19 104 GLU A O 1
ATOM 800 N N . TYR A 1 105 ? 44.519 10.528 0.087 1.00 16.69 105 TYR A N 1
ATOM 801 C CA . TYR A 1 105 ? 43.285 11.179 -0.301 1.00 15.51 105 TYR A CA 1
ATOM 802 C C . TYR A 1 105 ? 43.485 12.085 -1.507 1.00 14.64 105 TYR A C 1
ATOM 803 O O . TYR A 1 105 ? 42.743 12.086 -2.480 1.00 16.42 105 TYR A O 1
ATOM 812 N N . LEU A 1 106 ? 44.593 12.854 -1.482 1.00 14.36 106 LEU A N 1
ATOM 813 C CA . LEU A 1 106 ? 44.861 13.794 -2.572 1.00 14.59 106 LEU A CA 1
ATOM 814 C C . LEU A 1 106 ? 45.272 13.123 -3.870 1.00 16.28 106 LEU A C 1
ATOM 815 O O . LEU A 1 106 ? 44.957 13.640 -4.951 1.00 15.58 106 LEU A O 1
ATOM 820 N N . LYS A 1 107 ? 45.975 11.998 -3.794 1.00 15.37 107 LYS A N 1
ATOM 821 C CA . LYS A 1 107 ? 46.544 11.397 -4.995 1.00 16.49 107 LYS A CA 1
ATOM 822 C C . LYS A 1 107 ? 45.522 10.769 -5.920 1.00 16.73 107 LYS A C 1
ATOM 823 O O . LYS A 1 107 ? 45.837 10.554 -7.093 1.00 18.20 107 LYS A O 1
ATOM 829 N N . LYS A 1 108 ? 44.320 10.527 -5.382 1.00 16.20 108 LYS A N 1
ATOM 830 C CA . LYS A 1 108 ? 43.327 9.862 -6.256 1.00 17.00 108 LYS A CA 1
ATOM 831 C C . LYS A 1 108 ? 42.430 10.830 -6.972 1.00 17.42 108 LYS A C 1
ATOM 832 O O . LYS A 1 108 ? 41.492 10.410 -7.679 1.00 16.97 108 LYS A O 1
ATOM 838 N N . ARG A 1 109 ? 42.712 12.123 -6.894 1.00 16.55 109 ARG A N 1
ATOM 839 C CA . ARG A 1 109 ? 41.855 13.085 -7.564 1.00 18.76 109 ARG A CA 1
ATOM 840 C C . ARG A 1 109 ? 42.682 14.217 -8.150 1.00 18.23 109 ARG A C 1
ATOM 841 O O . ARG A 1 109 ? 43.858 14.381 -7.892 1.00 19.46 109 ARG A O 1
ATOM 849 N N . LEU A 1 110 ? 42.024 14.903 -9.085 1.00 18.17 110 LEU A N 1
ATOM 850 C CA . LEU A 1 110 ? 42.619 16.097 -9.671 1.00 19.15 110 LEU A CA 1
ATOM 851 C C . LEU A 1 110 ? 41.497 17.085 -9.993 1.00 19.31 110 LEU A C 1
ATOM 852 O O . LEU A 1 110 ? 40.360 16.721 -10.180 1.00 17.69 110 LEU A O 1
ATOM 857 N N . ASP A 1 111 ? 41.879 18.362 -9.954 1.00 19.66 111 ASP A N 1
ATOM 858 C CA . ASP A 1 111 ? 40.917 19.429 -10.277 1.00 22.48 111 ASP A CA 1
ATOM 859 C C . ASP A 1 111 ? 41.097 19.758 -11.746 1.00 21.36 111 ASP A C 1
ATOM 860 O O . ASP A 1 111 ? 42.215 19.572 -12.260 1.00 19.64 111 ASP A O 1
ATOM 865 N N . LYS A 1 112 ? 40.051 20.157 -12.457 1.00 23.60 112 LYS A N 1
ATOM 866 C CA . LYS A 1 112 ? 40.129 20.482 -13.868 1.00 25.38 112 LYS A CA 1
ATOM 867 C C . LYS A 1 112 ? 41.240 21.476 -14.173 1.00 24.79 112 LYS A C 1
ATOM 868 O O . LYS A 1 112 ? 42.009 21.289 -15.123 1.00 25.86 112 LYS A O 1
ATOM 874 N N . ASP A 1 113 ? 41.470 22.446 -13.290 1.00 26.01 113 ASP A N 1
ATOM 875 C CA . ASP A 1 113 ? 42.525 23.439 -13.512 1.00 26.28 113 ASP A CA 1
ATOM 876 C C . ASP A 1 113 ? 43.923 22.875 -13.429 1.00 26.83 113 ASP A C 1
ATOM 877 O O . ASP A 1 113 ? 44.894 23.507 -13.869 1.00 26.89 113 ASP A O 1
ATOM 882 N N . GLU A 1 114 ? 44.096 21.638 -12.947 1.00 25.46 114 GLU A N 1
ATOM 883 C CA . GLU A 1 114 ? 45.410 21.028 -12.792 1.00 26.08 114 GLU A CA 1
ATOM 884 C C . GLU A 1 114 ? 45.846 20.186 -13.970 1.00 25.26 114 GLU A C 1
ATOM 885 O O . GLU A 1 114 ? 46.998 19.724 -14.077 1.00 24.98 114 GLU A O 1
ATOM 891 N N . ILE A 1 115 ? 44.949 19.972 -14.928 1.00 26.04 115 ILE A N 1
ATOM 892 C CA . ILE A 1 115 ? 45.285 19.176 -16.107 1.00 26.98 115 ILE A CA 1
ATOM 893 C C . ILE A 1 115 ? 46.503 19.702 -16.845 1.00 27.78 115 ILE A C 1
ATOM 894 O O . ILE A 1 115 ? 47.361 18.929 -17.302 1.00 27.38 115 ILE A O 1
ATOM 899 N N . SER A 1 116 ? 46.650 21.023 -16.952 1.00 26.72 116 SER A N 1
ATOM 900 C CA . SER A 1 116 ? 47.756 21.623 -17.681 1.00 27.13 116 SER A CA 1
ATOM 901 C C . SER A 1 116 ? 49.070 21.737 -16.934 1.00 27.51 116 SER A C 1
ATOM 902 O O . SER A 1 116 ? 50.072 22.195 -17.522 1.00 26.08 116 SER A O 1
ATOM 905 N N . LYS A 1 117 ? 49.153 21.269 -15.695 1.00 27.05 117 LYS A N 1
ATOM 906 C CA . LYS A 1 117 ? 50.358 21.417 -14.889 1.00 27.16 117 LYS A CA 1
ATOM 907 C C . LYS A 1 117 ? 51.315 20.261 -14.929 1.00 28.41 117 LYS A C 1
ATOM 908 O O . LYS A 1 117 ? 52.555 20.453 -14.848 1.00 29.31 117 LYS A O 1
ATOM 914 N N . ARG A 1 118 ? 50.825 19.032 -15.045 1.00 27.21 118 ARG A N 1
ATOM 915 C CA . ARG A 1 118 ? 51.705 17.863 -15.099 1.00 27.28 118 ARG A CA 1
ATOM 916 C C . ARG A 1 118 ? 50.943 16.687 -15.710 1.00 26.23 118 ARG A C 1
ATOM 917 O O . ARG A 1 118 ? 49.760 16.834 -15.998 1.00 25.87 118 ARG A O 1
ATOM 925 N N . PRO A 1 119 ? 51.602 15.547 -15.858 1.00 25.94 119 PRO A N 1
ATOM 926 C CA . PRO A 1 119 ? 50.954 14.377 -16.412 1.00 25.02 119 PRO A CA 1
ATOM 927 C C . PRO A 1 119 ? 49.787 13.935 -15.552 1.00 25.12 119 PRO A C 1
ATOM 928 O O . PRO A 1 119 ? 49.755 14.122 -14.331 1.00 24.02 119 PRO A O 1
ATOM 932 N N . LEU A 1 120 ? 48.793 13.299 -16.185 1.00 23.90 120 LEU A N 1
ATOM 933 C CA . LEU A 1 120 ? 47.632 12.808 -15.425 1.00 24.21 120 LEU A CA 1
ATOM 934 C C . LEU A 1 120 ? 48.077 11.829 -14.349 1.00 23.73 120 LEU A C 1
ATOM 935 O O . LEU A 1 120 ? 47.608 11.905 -13.216 1.00 25.60 120 LEU A O 1
ATOM 940 N N . PHE A 1 121 ? 48.918 10.868 -14.710 1.00 24.51 121 PHE A N 1
ATOM 941 C CA . PHE A 1 121 ? 49.406 9.861 -13.763 1.00 26.94 121 PHE A CA 1
ATOM 942 C C . PHE A 1 121 ? 50.849 10.158 -13.368 1.00 28.87 121 PHE A C 1
ATOM 943 O O . PHE A 1 121 ? 51.780 9.493 -13.825 1.00 31.37 121 PHE A O 1
ATOM 951 N N . TYR A 1 122 ? 51.032 11.169 -12.543 1.00 30.55 122 TYR A N 1
ATOM 952 C CA . TYR A 1 122 ? 52.370 11.570 -12.096 1.00 31.49 122 TYR A CA 1
ATOM 953 C C . TYR A 1 122 ? 53.006 10.497 -11.240 1.00 30.64 122 TYR A C 1
ATOM 954 O O . TYR A 1 122 ? 52.352 9.556 -10.767 1.00 31.90 122 TYR A O 1
ATOM 963 N N . ASP A 1 123 ? 54.319 10.585 -11.030 1.00 30.72 123 ASP A N 1
ATOM 964 C CA . ASP A 1 123 ? 55.016 9.582 -10.213 1.00 29.74 123 ASP A CA 1
ATOM 965 C C . ASP A 1 123 ? 54.609 9.720 -8.747 1.00 30.23 123 ASP A C 1
ATOM 966 O O . ASP A 1 123 ? 54.858 10.768 -8.140 1.00 28.62 123 ASP A O 1
ATOM 971 N N . GLU A 1 124 ? 54.011 8.681 -8.183 1.00 29.09 124 GLU A N 1
ATOM 972 C CA . GLU A 1 124 ? 53.504 8.701 -6.826 1.00 30.13 124 GLU A CA 1
ATOM 973 C C . GLU A 1 124 ? 54.583 8.727 -5.756 1.00 30.95 124 GLU A C 1
ATOM 974 O O . GLU A 1 124 ? 54.367 9.293 -4.681 1.00 29.59 124 GLU A O 1
ATOM 980 N N . ILE A 1 125 ? 55.691 8.046 -6.025 1.00 31.31 125 ILE A N 1
ATOM 981 C CA . ILE A 1 125 ? 56.813 7.977 -5.102 1.00 31.77 125 ILE A CA 1
ATOM 982 C C . ILE A 1 125 ? 57.421 9.368 -4.934 1.00 31.46 125 ILE A C 1
ATOM 983 O O . ILE A 1 125 ? 57.529 9.878 -3.812 1.00 30.61 125 ILE A O 1
ATOM 988 N N . LYS A 1 126 ? 57.699 9.996 -6.058 1.00 30.49 126 LYS A N 1
ATOM 989 C CA . LYS A 1 126 ? 58.244 11.343 -6.088 1.00 31.14 126 LYS A CA 1
ATOM 990 C C . LYS A 1 126 ? 57.282 12.354 -5.490 1.00 29.41 126 LYS A C 1
ATOM 991 O O . LYS A 1 126 ? 57.688 13.267 -4.765 1.00 30.20 126 LYS A O 1
ATOM 997 N N . ALA A 1 127 ? 55.997 12.208 -5.808 1.00 27.65 127 ALA A N 1
ATOM 998 C CA . ALA A 1 127 ? 54.991 13.116 -5.276 1.00 25.68 127 ALA A CA 1
ATOM 999 C C . ALA A 1 127 ? 54.891 12.997 -3.758 1.00 23.36 127 ALA A C 1
ATOM 1000 O O . ALA A 1 127 ? 54.725 14.015 -3.089 1.00 22.59 127 ALA A O 1
ATOM 1002 N N . LYS A 1 128 ? 54.951 11.781 -3.221 1.00 23.21 128 LYS A N 1
ATOM 1003 C CA . LYS A 1 128 ? 54.836 11.638 -1.759 1.00 22.90 128 LYS A CA 1
ATOM 1004 C C . LYS A 1 128 ? 56.018 12.293 -1.058 1.00 23.75 128 LYS A C 1
ATOM 1005 O O . LYS A 1 128 ? 55.902 12.887 0.003 1.00 24.25 128 LYS A O 1
ATOM 1011 N N . LYS A 1 129 ? 57.196 12.147 -1.676 1.00 24.07 129 LYS A N 1
ATOM 1012 C CA . LYS A 1 129 ? 58.402 12.744 -1.115 1.00 26.05 129 LYS A CA 1
ATOM 1013 C C . LYS A 1 129 ? 58.266 14.262 -1.062 1.00 24.20 129 LYS A C 1
ATOM 1014 O O . LYS A 1 129 ? 58.598 14.881 -0.046 1.00 25.79 129 LYS A O 1
ATOM 1020 N N . LEU A 1 130 ? 57.745 14.839 -2.137 1.00 23.35 130 LEU A N 1
ATOM 1021 C CA . LEU A 1 130 ? 57.527 16.269 -2.254 1.00 22.20 130 LEU A CA 1
ATOM 1022 C C . LEU A 1 130 ? 56.475 16.724 -1.244 1.00 21.29 130 LEU A C 1
ATOM 1023 O O . LEU A 1 130 ? 56.559 17.767 -0.600 1.00 21.64 130 LEU A O 1
ATOM 1028 N N . TYR A 1 131 ? 55.411 15.910 -1.155 1.00 19.19 131 TYR A N 1
ATOM 1029 C CA . TYR A 1 131 ? 54.365 16.194 -0.167 1.00 17.76 131 TYR A CA 1
ATOM 1030 C C . TYR A 1 131 ? 54.948 16.259 1.241 1.00 18.87 131 TYR A C 1
ATOM 1031 O O . TYR A 1 131 ? 54.723 17.235 1.967 1.00 18.25 131 TYR A O 1
ATOM 1040 N N . ASN A 1 132 ? 55.726 15.251 1.625 1.00 19.30 132 ASN A N 1
ATO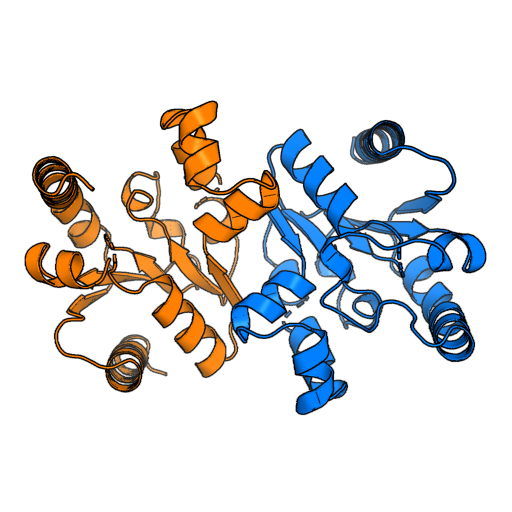M 1041 C CA . ASN A 1 132 ? 56.297 15.246 2.975 1.00 21.30 132 ASN A CA 1
ATOM 1042 C C . ASN A 1 132 ? 57.219 16.420 3.213 1.00 22.11 132 ASN A C 1
ATOM 1043 O O . ASN A 1 132 ? 57.250 16.992 4.322 1.00 24.58 132 ASN A O 1
ATOM 1048 N N . GLU A 1 133 ? 57.954 16.843 2.190 1.00 22.02 133 GLU A N 1
ATOM 1049 C CA . GLU A 1 133 ? 58.843 17.996 2.370 1.00 22.68 133 GLU A CA 1
ATOM 1050 C C . GLU A 1 133 ? 58.091 19.295 2.579 1.00 23.34 133 GLU A C 1
ATOM 1051 O O . GLU A 1 133 ? 58.622 20.204 3.238 1.00 24.60 133 GLU A O 1
ATOM 1057 N N . ARG A 1 134 ? 56.908 19.448 1.992 1.00 22.17 134 ARG A N 1
ATOM 1058 C CA . ARG A 1 134 ? 56.148 20.671 2.073 1.00 19.83 134 ARG A CA 1
ATOM 1059 C C . ARG A 1 134 ? 55.215 20.812 3.240 1.00 18.45 134 ARG A C 1
ATOM 1060 O O . ARG A 1 134 ? 54.837 21.943 3.578 1.00 18.03 134 ARG A O 1
ATOM 1068 N N . LEU A 1 135 ? 54.882 19.728 3.967 1.00 18.26 135 LEU A N 1
ATOM 1069 C CA . LEU A 1 135 ? 53.881 19.909 5.025 1.00 19.73 135 LEU A CA 1
ATOM 1070 C C . LEU A 1 135 ? 54.238 20.981 6.035 1.00 21.23 135 LEU A C 1
ATOM 1071 O O . LEU A 1 135 ? 53.355 21.738 6.470 1.00 20.73 135 LEU A O 1
ATOM 1076 N N . SER A 1 136 ? 55.486 21.015 6.512 1.00 22.15 136 SER A N 1
ATOM 1077 C CA . SER A 1 136 ? 55.878 21.981 7.532 1.00 22.82 136 SER A CA 1
ATOM 1078 C C . SER A 1 136 ? 55.701 23.422 7.088 1.00 22.51 136 SER A C 1
ATOM 1079 O O . SER A 1 136 ? 55.242 24.252 7.884 1.00 22.42 136 SER A O 1
ATOM 1082 N N . LYS A 1 137 ? 55.937 23.693 5.813 1.00 22.41 137 LYS A N 1
ATOM 1083 C CA . LYS A 1 137 ? 55.754 25.016 5.239 1.00 21.23 137 LYS A CA 1
ATOM 1084 C C . LYS A 1 137 ? 54.288 25.386 5.152 1.00 19.97 137 LYS A C 1
ATOM 1085 O O . LYS A 1 137 ? 53.867 26.460 5.563 1.00 18.66 137 LYS A O 1
ATOM 1089 N N . TYR A 1 138 ? 53.461 24.427 4.647 1.00 17.67 138 TYR A N 1
ATOM 1090 C CA . TYR A 1 138 ? 52.030 24.751 4.599 1.00 17.23 138 TYR A CA 1
ATOM 1091 C C . TYR A 1 138 ? 51.512 25.070 6.002 1.00 18.21 138 TYR A C 1
ATOM 1092 O O . TYR A 1 138 ? 50.759 26.003 6.221 1.00 19.23 138 TYR A O 1
ATOM 1101 N N . GLU A 1 139 ? 51.870 24.204 6.969 1.00 18.67 139 GLU A N 1
ATOM 1102 C CA . GLU A 1 139 ? 51.434 24.367 8.344 1.00 20.64 139 GLU A CA 1
ATOM 1103 C C . GLU A 1 139 ? 51.908 25.668 8.976 1.00 21.20 139 GLU A C 1
ATOM 1104 O O . GLU A 1 139 ? 51.110 26.372 9.598 1.00 22.56 139 GLU A O 1
ATOM 1110 N N . GLN A 1 140 ? 53.170 26.003 8.805 1.00 22.18 140 GLN A N 1
ATOM 1111 C CA . GLN A 1 140 ? 53.741 27.208 9.396 1.00 23.89 140 GLN A CA 1
ATOM 1112 C C . GLN A 1 140 ? 53.253 28.507 8.782 1.00 23.97 140 GLN A C 1
ATOM 1113 O O . GLN A 1 140 ? 53.124 29.505 9.512 1.00 24.67 140 GLN A O 1
ATOM 1119 N N . LYS A 1 141 ? 52.948 28.532 7.485 1.00 23.43 141 LYS A N 1
ATOM 1120 C CA . LYS A 1 141 ? 52.515 29.785 6.846 1.00 22.67 141 LYS A CA 1
ATOM 1121 C C . LYS A 1 141 ? 51.020 29.990 6.882 1.00 22.71 141 LYS A C 1
ATOM 1122 O O . LYS A 1 141 ? 50.495 31.028 6.477 1.00 23.74 141 LYS A O 1
ATOM 1128 N N . ALA A 1 142 ? 50.248 28.967 7.275 1.00 19.51 142 ALA A N 1
ATOM 1129 C CA . ALA A 1 142 ? 48.807 29.085 7.330 1.00 21.50 142 ALA A CA 1
ATOM 1130 C C . ALA A 1 142 ? 48.304 29.980 8.460 1.00 21.87 142 ALA A C 1
ATOM 1131 O O . ALA A 1 142 ? 48.809 29.889 9.594 1.00 24.18 142 ALA A O 1
ATOM 1133 N N . ASN A 1 143 ? 47.264 30.742 8.200 1.00 22.98 143 ASN A N 1
ATOM 1134 C CA . ASN A 1 143 ? 46.564 31.510 9.227 1.00 23.13 143 ASN A CA 1
ATOM 1135 C C . ASN A 1 143 ? 45.363 30.680 9.691 1.00 23.13 143 ASN A C 1
ATOM 1136 O O . ASN A 1 143 ? 44.783 30.895 10.742 1.00 24.76 143 ASN A O 1
ATOM 1141 N N . PHE A 1 144 ? 44.926 29.781 8.792 1.00 21.16 144 PHE A N 1
ATOM 1142 C CA . PHE A 1 144 ? 43.812 28.891 9.127 1.00 20.53 144 PHE A CA 1
ATOM 1143 C C . PHE A 1 144 ? 44.029 27.559 8.412 1.00 18.49 144 PHE A C 1
ATOM 1144 O O . PHE A 1 144 ? 44.359 27.554 7.244 1.00 18.64 144 PHE A O 1
ATOM 1152 N N . ILE A 1 145 ? 43.995 26.463 9.188 1.00 18.13 145 ILE A N 1
ATOM 1153 C CA . ILE A 1 145 ? 44.178 25.143 8.569 1.00 18.58 145 ILE A CA 1
ATOM 1154 C C . ILE A 1 145 ? 42.820 24.464 8.441 1.00 18.74 145 ILE A C 1
ATOM 1155 O O . ILE A 1 145 ? 42.104 24.272 9.424 1.00 21.06 145 ILE A O 1
ATOM 1160 N N . LEU A 1 146 ? 42.471 24.079 7.218 1.00 17.55 146 LEU A N 1
ATOM 1161 C CA . LEU A 1 146 ? 41.161 23.494 6.925 1.00 17.09 146 LEU A CA 1
ATOM 1162 C C . LEU A 1 146 ? 41.308 22.114 6.322 1.00 15.79 146 LEU A C 1
ATOM 1163 O O . LEU A 1 146 ? 41.739 21.964 5.176 1.00 16.91 146 LEU A O 1
ATOM 1168 N N . ASN A 1 147 ? 41.030 21.072 7.138 1.00 15.96 147 ASN A N 1
ATOM 1169 C CA . ASN A 1 147 ? 41.057 19.713 6.575 1.00 15.93 147 ASN A CA 1
ATOM 1170 C C . ASN A 1 147 ? 39.883 19.559 5.625 1.00 15.43 147 ASN A C 1
ATOM 1171 O O . ASN A 1 147 ? 38.726 19.866 6.009 1.00 16.42 147 ASN A O 1
ATOM 1176 N N . ILE A 1 148 ? 40.121 19.209 4.368 1.00 15.13 148 ILE A N 1
ATOM 1177 C CA . ILE A 1 148 ? 39.077 19.160 3.367 1.00 15.93 148 ILE A CA 1
ATOM 1178 C C . ILE A 1 148 ? 38.486 17.779 3.148 1.00 17.73 148 ILE A C 1
ATOM 1179 O O . ILE A 1 148 ? 37.536 17.640 2.363 1.00 17.91 148 ILE A O 1
ATOM 1184 N N . GLU A 1 149 ? 38.967 16.764 3.863 1.00 16.06 149 GLU A N 1
ATOM 1185 C CA . GLU A 1 149 ? 38.479 15.407 3.554 1.00 17.74 149 GLU A CA 1
ATOM 1186 C C . GLU A 1 149 ? 37.002 15.201 3.814 1.00 19.22 149 GLU A C 1
ATOM 1187 O O . GLU A 1 149 ? 36.474 15.580 4.830 1.00 21.45 149 GLU A O 1
ATOM 1193 N N . ASN A 1 150 ? 36.332 14.629 2.807 1.00 20.72 150 ASN A N 1
ATOM 1194 C CA . ASN A 1 150 ? 34.913 14.306 2.855 1.00 22.19 150 ASN A CA 1
ATOM 1195 C C . ASN A 1 150 ? 34.028 15.505 3.117 1.00 24.18 150 ASN A C 1
ATOM 1196 O O . ASN A 1 150 ? 32.982 15.380 3.782 1.00 26.62 150 ASN A O 1
ATOM 1201 N N . LYS A 1 151 ? 34.414 16.678 2.638 1.00 22.74 151 LYS A N 1
ATOM 1202 C CA . LYS A 1 151 ? 33.597 17.875 2.762 1.00 22.50 151 LYS A CA 1
ATOM 1203 C C . LYS A 1 151 ? 33.292 18.419 1.363 1.00 23.47 151 LYS A C 1
ATOM 1204 O O . LYS A 1 151 ? 34.172 18.425 0.498 1.00 24.07 151 LYS A O 1
ATOM 1210 N N . ASN A 1 152 ? 32.033 18.772 1.136 1.00 22.93 152 ASN A N 1
ATOM 1211 C CA . ASN A 1 152 ? 31.648 19.355 -0.152 1.00 23.18 152 ASN A CA 1
ATOM 1212 C C . ASN A 1 152 ? 31.987 20.848 -0.160 1.00 23.65 152 ASN A C 1
ATOM 1213 O O . ASN A 1 152 ? 32.248 21.432 0.888 1.00 22.56 152 ASN A O 1
ATOM 1218 N N . ILE A 1 153 ? 31.881 21.456 -1.340 1.00 23.86 153 ILE A N 1
ATOM 1219 C CA . ILE A 1 153 ? 32.202 22.876 -1.491 1.00 24.51 153 ILE A CA 1
ATOM 1220 C C . ILE A 1 153 ? 31.394 23.759 -0.590 1.00 23.36 153 ILE A C 1
ATOM 1221 O O . ILE A 1 153 ? 31.859 24.726 0.010 1.00 23.96 153 ILE A O 1
ATOM 1226 N N . ASP A 1 154 ? 30.091 23.423 -0.419 1.00 26.45 154 ASP A N 1
ATOM 1227 C CA . ASP A 1 154 ? 29.254 24.236 0.457 1.00 25.55 154 ASP A CA 1
ATOM 1228 C C . ASP A 1 154 ? 29.743 24.213 1.886 1.00 25.47 154 ASP A C 1
ATOM 1229 O O . ASP A 1 154 ? 29.759 25.219 2.587 1.00 26.38 154 ASP A O 1
ATOM 1234 N N . GLU A 1 155 ? 30.144 23.026 2.356 1.00 24.92 155 GLU A N 1
ATOM 1235 C CA . GLU A 1 155 ? 30.647 22.869 3.706 1.00 25.26 155 GLU A CA 1
ATOM 1236 C C . GLU A 1 155 ? 31.934 23.663 3.921 1.00 24.43 155 GLU A C 1
ATOM 1237 O O . GLU A 1 155 ? 32.124 24.333 4.928 1.00 24.92 155 GLU A O 1
ATOM 1243 N N . LEU A 1 156 ? 32.819 23.587 2.919 1.00 24.07 156 LEU A N 1
ATOM 1244 C CA . LEU A 1 156 ? 34.083 24.313 2.977 1.00 24.21 156 LEU A CA 1
ATOM 1245 C C . LEU A 1 156 ? 33.854 25.819 2.990 1.00 22.98 156 LEU A C 1
ATOM 1246 O O . LEU A 1 156 ? 34.446 26.537 3.797 1.00 23.44 156 LEU A O 1
ATOM 1251 N N . LEU A 1 157 ? 32.952 26.303 2.126 1.00 24.04 157 LEU A N 1
ATOM 1252 C CA . LEU A 1 157 ? 32.656 27.731 2.096 1.00 26.13 157 LEU A CA 1
ATOM 1253 C C . LEU A 1 157 ? 32.108 28.233 3.417 1.00 26.80 157 LEU A C 1
ATOM 1254 O O . LEU A 1 157 ? 32.440 29.317 3.895 1.00 27.91 157 LEU A O 1
ATOM 1259 N N . SER A 1 158 ? 31.233 27.423 4.034 1.00 27.98 158 SER A N 1
ATOM 1260 C CA . SER A 1 158 ? 30.651 27.761 5.320 1.00 28.47 158 SER A CA 1
ATOM 1261 C C . SER A 1 158 ? 31.696 27.903 6.409 1.00 27.45 158 SER A C 1
ATOM 1262 O O . SER A 1 158 ? 31.671 28.843 7.218 1.00 27.80 158 SER A O 1
ATOM 1266 N N . GLU A 1 159 ? 32.658 26.969 6.454 1.00 27.38 159 GLU A N 1
ATOM 1267 C CA . GLU A 1 159 ? 33.704 27.028 7.464 1.00 27.58 159 GLU A CA 1
ATOM 1268 C C . GLU A 1 159 ? 34.577 28.269 7.285 1.00 28.33 159 GLU A C 1
ATOM 1269 O O . GLU A 1 159 ? 34.962 28.911 8.252 1.00 30.25 159 GLU A O 1
ATOM 1275 N N . ILE A 1 160 ? 34.914 28.549 6.022 1.00 28.42 160 ILE A N 1
ATOM 1276 C CA . ILE A 1 160 ? 35.770 29.691 5.713 1.00 28.46 160 ILE A CA 1
ATOM 1277 C C . ILE A 1 160 ? 35.065 31.003 6.039 1.00 29.57 160 ILE A C 1
ATOM 1278 O O . ILE A 1 160 ? 35.626 31.896 6.657 1.00 29.29 160 ILE A O 1
ATOM 1283 N N . LYS A 1 161 ? 33.801 31.098 5.632 1.00 32.69 161 LYS A N 1
ATOM 1284 C CA . LYS A 1 161 ? 33.028 32.319 5.889 1.00 35.39 161 LYS A CA 1
ATOM 1285 C C . LYS A 1 161 ? 32.971 32.607 7.386 1.00 37.78 161 LYS A C 1
ATOM 1286 O O . LYS A 1 161 ? 33.146 33.747 7.815 1.00 37.25 161 LYS A O 1
ATOM 1292 N N . LYS A 1 162 ? 32.744 31.552 8.157 1.00 38.68 162 LYS A N 1
ATOM 1293 C CA . LYS A 1 162 ? 32.704 31.622 9.611 1.00 41.09 162 LYS A CA 1
ATOM 1294 C C . LYS A 1 162 ? 34.025 32.119 10.170 1.00 42.18 162 LYS A C 1
ATOM 1295 O O . LYS A 1 162 ? 34.080 32.963 11.065 1.00 43.51 162 LYS A O 1
ATOM 1298 N N . VAL A 1 163 ? 35.136 31.624 9.630 1.00 42.90 163 VAL A N 1
ATOM 1299 C CA . VAL A 1 163 ? 36.454 32.066 10.079 1.00 44.28 163 VAL A CA 1
ATOM 1300 C C . VAL A 1 163 ? 36.709 33.515 9.695 1.00 46.02 163 VAL A C 1
ATOM 1301 O O . VAL A 1 163 ? 37.375 34.262 10.416 1.00 46.32 163 VAL A O 1
ATOM 1305 N N . ILE A 1 164 ? 36.195 33.941 8.544 1.00 47.70 164 ILE A N 1
ATOM 1306 C CA . ILE A 1 164 ? 36.388 35.308 8.079 1.00 50.05 164 ILE A CA 1
ATOM 1307 C C . ILE A 1 164 ? 35.743 36.343 8.978 1.00 51.87 164 ILE A C 1
ATOM 1308 O O . ILE A 1 164 ? 36.345 37.409 9.178 1.00 52.67 164 ILE A O 1
ATOM 1313 N N . LYS A 1 165 ? 34.539 36.098 9.484 1.00 53.71 165 LYS A N 1
ATOM 1314 C CA . LYS A 1 165 ? 33.892 37.075 10.362 1.00 55.68 165 LYS A CA 1
ATOM 1315 C C . LYS A 1 165 ? 34.771 37.385 11.570 1.00 56.32 165 LYS A C 1
ATOM 1316 O O . LYS A 1 165 ? 35.091 36.523 12.382 1.00 56.91 165 LYS A O 1
ATOM 1322 N N . SER B 1 2 ? 44.911 59.798 -8.202 1.00 28.54 2 SER B N 1
ATOM 1323 C CA . SER B 1 2 ? 46.198 59.400 -8.771 1.00 26.27 2 SER B CA 1
ATOM 1324 C C . SER B 1 2 ? 46.011 58.125 -9.602 1.00 24.01 2 SER B C 1
ATOM 1325 O O . SER B 1 2 ? 44.920 57.546 -9.579 1.00 26.70 2 SER B O 1
ATOM 1328 N N . LEU B 1 3 ? 47.025 57.756 -10.340 1.00 19.90 3 LEU B N 1
ATOM 1329 C CA . LEU B 1 3 ? 46.978 56.566 -11.182 1.00 19.58 3 LEU B CA 1
ATOM 1330 C C . LEU B 1 3 ? 47.738 55.439 -10.484 1.00 18.59 3 LEU B C 1
ATOM 1331 O O . LEU B 1 3 ? 48.782 55.664 -9.869 1.00 18.22 3 LEU B O 1
ATOM 1336 N N . ALA B 1 4 ? 47.212 54.210 -10.588 1.00 15.81 4 ALA B N 1
ATOM 1337 C CA . ALA B 1 4 ? 47.993 53.086 -10.075 1.00 15.22 4 ALA B CA 1
ATOM 1338 C C . ALA B 1 4 ? 49.175 52.923 -11.032 1.00 14.74 4 ALA B C 1
ATOM 1339 O O . ALA B 1 4 ? 49.066 53.302 -12.225 1.00 16.02 4 ALA B O 1
ATOM 1341 N N . LYS B 1 5 ? 50.296 52.394 -10.580 1.00 14.04 5 LYS B N 1
ATOM 1342 C CA . LYS B 1 5 ? 51.457 52.212 -11.434 1.00 14.01 5 LYS B CA 1
ATOM 1343 C C . LYS B 1 5 ? 51.339 50.957 -12.303 1.00 15.53 5 LYS B C 1
ATOM 1344 O O . LYS B 1 5 ? 52.064 50.008 -12.127 1.00 15.17 5 LYS B O 1
ATOM 1350 N N . ASN B 1 6 ? 50.397 51.015 -13.259 1.00 13.98 6 ASN B N 1
ATOM 1351 C CA . ASN B 1 6 ? 50.129 49.944 -14.205 1.00 12.84 6 ASN B CA 1
ATOM 1352 C C . ASN B 1 6 ? 50.045 50.539 -15.623 1.00 13.71 6 ASN B C 1
ATOM 1353 O O . ASN B 1 6 ? 49.854 51.747 -15.775 1.00 14.81 6 ASN B O 1
ATOM 1358 N N . ILE B 1 7 ? 50.126 49.676 -16.630 1.00 11.74 7 ILE B N 1
ATOM 1359 C CA . ILE B 1 7 ? 49.833 50.152 -18.009 1.00 12.79 7 ILE B CA 1
ATOM 1360 C C . ILE B 1 7 ? 48.485 49.509 -18.386 1.00 14.06 7 ILE B C 1
ATOM 1361 O O . ILE B 1 7 ? 48.350 48.285 -18.231 1.00 14.77 7 ILE B O 1
ATOM 1366 N N . VAL B 1 8 ? 47.540 50.304 -18.857 1.00 13.85 8 VAL B N 1
ATOM 1367 C CA . VAL B 1 8 ? 46.196 49.785 -19.157 1.00 13.07 8 VAL B CA 1
ATOM 1368 C C . VAL B 1 8 ? 45.873 50.054 -20.625 1.00 12.93 8 VAL B C 1
ATOM 1369 O O . VAL B 1 8 ? 45.915 51.202 -21.024 1.00 13.92 8 VAL B O 1
ATOM 1373 N N . PHE B 1 9 ? 45.591 48.983 -21.356 1.00 11.08 9 PHE B N 1
ATOM 1374 C CA . PHE B 1 9 ? 45.262 49.130 -22.777 1.00 11.01 9 PHE B CA 1
ATOM 1375 C C . PHE B 1 9 ? 43.752 49.190 -22.979 1.00 12.10 9 PHE B C 1
ATOM 1376 O O . PHE B 1 9 ? 43.040 48.298 -22.538 1.00 12.81 9 PHE B O 1
ATOM 1384 N N . ILE B 1 10 ? 43.359 50.245 -23.702 1.00 13.19 10 ILE B N 1
ATOM 1385 C CA . ILE B 1 10 ? 41.927 50.466 -23.960 1.00 11.85 10 ILE B CA 1
ATOM 1386 C C . ILE B 1 10 ? 41.731 50.613 -25.462 1.00 12.05 10 ILE B C 1
ATOM 1387 O O . ILE B 1 10 ? 42.689 50.919 -26.178 1.00 12.62 10 ILE B O 1
ATOM 1392 N N . GLY B 1 11 ? 40.514 50.382 -25.912 1.00 12.86 11 GLY B N 1
ATOM 1393 C CA . GLY B 1 11 ? 40.229 50.492 -27.353 1.00 13.31 11 GLY B CA 1
ATOM 1394 C C . GLY B 1 11 ? 39.102 49.526 -27.715 1.00 13.35 11 GLY B C 1
ATOM 1395 O O . GLY B 1 11 ? 38.571 48.810 -26.862 1.00 13.85 11 GLY B O 1
ATOM 1396 N N . PHE B 1 12 ? 38.723 49.579 -28.979 1.00 14.08 12 PHE B N 1
ATOM 1397 C CA . PHE B 1 12 ? 37.623 48.733 -29.474 1.00 14.11 12 PHE B CA 1
ATOM 1398 C C . PHE B 1 12 ? 38.058 47.302 -29.659 1.00 16.60 12 PHE B C 1
ATOM 1399 O O . PHE B 1 12 ? 39.242 46.952 -29.734 1.00 17.38 12 PHE B O 1
ATOM 1415 N N . GLY B 1 14 ? 39.175 44.054 -31.354 1.00 19.40 14 GLY B N 1
ATOM 1416 C CA . GLY B 1 14 ? 39.990 43.871 -32.527 1.00 19.50 14 GLY B CA 1
ATOM 1417 C C . GLY B 1 14 ? 41.222 44.740 -32.562 1.00 18.03 14 GLY B C 1
ATOM 1418 O O . GLY B 1 14 ? 42.051 44.610 -33.484 1.00 18.24 14 GLY B O 1
ATOM 1419 N N . SER B 1 15 ? 41.430 45.604 -31.556 1.00 16.13 15 SER B N 1
ATOM 1420 C CA . SER B 1 15 ? 42.589 46.495 -31.571 1.00 16.96 15 SER B CA 1
ATOM 1421 C C . SER B 1 15 ? 43.862 45.831 -31.048 1.00 16.85 15 SER B C 1
ATOM 1422 O O . SER B 1 15 ? 44.920 46.468 -31.049 1.00 18.10 15 SER B O 1
ATOM 1425 N N . GLY B 1 16 ? 43.782 44.569 -30.635 1.00 17.05 16 GLY B N 1
ATOM 1426 C CA . GLY B 1 16 ? 44.975 43.835 -30.218 1.00 15.82 16 GLY B CA 1
ATOM 1427 C C . GLY B 1 16 ? 45.426 44.130 -28.806 1.00 14.95 16 GLY B C 1
ATOM 1428 O O . GLY B 1 16 ? 46.593 43.964 -28.461 1.00 15.06 16 GLY B O 1
ATOM 1429 N N . LYS B 1 17 ? 44.491 44.507 -27.918 1.00 13.51 17 LYS B N 1
ATOM 1430 C CA . LYS B 1 17 ? 44.880 44.842 -26.551 1.00 12.67 17 LYS B CA 1
ATOM 1431 C C . LYS B 1 17 ? 45.455 43.663 -25.801 1.00 14.57 17 LYS B C 1
ATOM 1432 O O . LYS B 1 17 ? 46.424 43.828 -25.040 1.00 14.05 17 LYS B O 1
ATOM 1438 N N . SER B 1 18 ? 44.826 42.496 -25.881 1.00 13.51 18 SER B N 1
ATOM 1439 C CA . SER B 1 18 ? 45.309 41.330 -25.129 1.00 13.48 18 SER B CA 1
ATOM 1440 C C . SER B 1 18 ? 46.705 40.927 -25.618 1.00 12.39 18 SER B C 1
ATOM 1441 O O . SER B 1 18 ? 47.594 40.660 -24.808 1.00 13.33 18 SER B O 1
ATOM 1444 N N . THR B 1 19 ? 46.844 40.893 -26.939 1.00 14.17 19 THR B N 1
ATOM 1445 C CA . THR B 1 19 ? 48.136 40.520 -27.515 1.00 15.19 19 THR B CA 1
ATOM 1446 C C . THR B 1 19 ? 49.242 41.468 -27.075 1.00 14.67 19 THR B C 1
ATOM 1447 O O . THR B 1 19 ? 50.350 41.060 -26.703 1.00 15.72 19 THR B O 1
ATOM 1451 N N . LEU B 1 20 ? 48.985 42.773 -27.186 1.00 13.76 20 LEU B N 1
ATOM 1452 C CA . LEU B 1 20 ? 50.050 43.750 -26.870 1.00 14.25 20 LEU B CA 1
ATOM 1453 C C . LEU B 1 20 ? 50.328 43.808 -25.392 1.00 14.55 20 LEU B C 1
ATOM 1454 O O . LEU B 1 20 ? 51.491 43.877 -24.948 1.00 13.40 20 LEU B O 1
ATOM 1459 N N . ALA B 1 21 ? 49.270 43.727 -24.562 1.00 14.46 21 ALA B N 1
ATOM 1460 C CA . ALA B 1 21 ? 49.483 43.738 -23.110 1.00 14.18 21 ALA B CA 1
ATOM 1461 C C . ALA B 1 21 ? 50.323 42.536 -22.709 1.00 13.46 21 ALA B C 1
ATOM 1462 O O . ALA B 1 21 ? 51.190 42.657 -21.835 1.00 14.95 21 ALA B O 1
ATOM 1464 N N . ARG B 1 22 ? 50.033 41.362 -23.279 1.00 13.76 22 ARG B N 1
ATOM 1465 C CA . ARG B 1 22 ? 50.758 40.158 -22.943 1.00 13.58 22 ARG B CA 1
ATOM 1466 C C . ARG B 1 22 ? 52.232 40.295 -23.391 1.00 11.49 22 ARG B C 1
ATOM 1467 O O . ARG B 1 22 ? 53.103 39.987 -22.596 1.00 12.60 22 ARG B O 1
ATOM 1475 N N . ALA B 1 23 ? 52.409 40.795 -24.606 1.00 13.12 23 ALA B N 1
ATOM 1476 C CA . ALA B 1 23 ? 53.809 40.931 -25.091 1.00 13.61 23 ALA B CA 1
ATOM 1477 C C . ALA B 1 23 ? 54.579 41.904 -24.223 1.00 14.35 23 ALA B C 1
ATOM 1478 O O . ALA B 1 23 ? 55.797 41.691 -23.990 1.00 15.95 23 ALA B O 1
ATOM 1480 N N . LEU B 1 24 ? 53.985 43.015 -23.808 1.00 14.09 24 LEU B N 1
ATOM 1481 C CA . LEU B 1 24 ? 54.686 43.984 -22.993 1.00 13.49 24 LEU B CA 1
ATOM 1482 C C . LEU B 1 24 ? 54.988 43.436 -21.605 1.00 13.53 24 LEU B C 1
ATOM 1483 O O . LEU B 1 24 ? 56.035 43.656 -21.017 1.00 14.59 24 LEU B O 1
ATOM 1488 N N . ALA B 1 25 ? 53.997 42.676 -21.060 1.00 12.98 25 ALA B N 1
ATOM 1489 C CA . ALA B 1 25 ? 54.227 42.063 -19.753 1.00 13.45 25 ALA B CA 1
ATOM 1490 C C . ALA B 1 25 ? 55.440 41.110 -19.830 1.00 13.91 25 ALA B C 1
ATOM 1491 O O . ALA B 1 25 ? 56.272 41.070 -18.913 1.00 15.12 25 ALA B O 1
ATOM 1493 N N . LYS B 1 26 ? 55.481 40.260 -20.836 1.00 14.27 26 LYS B N 1
ATOM 1494 C CA . LYS B 1 26 ? 56.614 39.340 -20.977 1.00 15.01 26 LYS B CA 1
ATOM 1495 C C . LYS B 1 26 ? 57.905 40.132 -21.192 1.00 15.56 26 LYS B C 1
ATOM 1496 O O . LYS B 1 26 ? 58.898 39.831 -20.512 1.00 15.31 26 LYS B O 1
ATOM 1502 N N . ASP B 1 27 ? 57.861 41.141 -22.039 1.00 14.78 27 ASP B N 1
ATOM 1503 C CA . ASP B 1 27 ? 59.063 41.929 -22.331 1.00 15.56 27 ASP B CA 1
ATOM 1504 C C . ASP B 1 27 ? 59.627 42.624 -21.112 1.00 17.44 27 ASP B C 1
ATOM 1505 O O . ASP B 1 27 ? 60.854 42.680 -20.914 1.00 17.98 27 ASP B O 1
ATOM 1510 N N . LEU B 1 28 ? 58.760 43.188 -20.261 1.00 16.57 28 LEU B N 1
ATOM 1511 C CA . LEU B 1 28 ? 59.235 43.932 -19.101 1.00 15.78 28 LEU B CA 1
ATOM 1512 C C . LEU B 1 28 ? 59.203 43.099 -17.828 1.00 14.97 28 LEU B C 1
ATOM 1513 O O . LEU B 1 28 ? 59.534 43.596 -16.748 1.00 17.69 28 LEU B O 1
ATOM 1518 N N . ASP B 1 29 ? 58.771 41.849 -17.939 1.00 14.60 29 ASP B N 1
ATOM 1519 C CA . ASP B 1 29 ? 58.643 40.931 -16.812 1.00 15.76 29 ASP B CA 1
ATOM 1520 C C . ASP B 1 29 ? 57.684 41.459 -15.750 1.00 15.08 29 ASP B C 1
ATOM 1521 O O . ASP B 1 29 ? 57.915 41.380 -14.544 1.00 17.74 29 ASP B O 1
ATOM 1526 N N . LEU B 1 30 ? 56.512 41.884 -16.205 1.00 15.36 30 LEU B N 1
ATOM 1527 C CA . LEU B 1 30 ? 55.432 42.406 -15.401 1.00 14.66 30 LEU B CA 1
ATOM 1528 C C . LEU B 1 30 ? 54.258 41.411 -15.391 1.00 14.71 30 LEU B C 1
ATOM 1529 O O . LEU B 1 30 ? 54.290 40.452 -16.165 1.00 14.34 30 LEU B O 1
ATOM 1534 N N . VAL B 1 31 ? 53.281 41.636 -14.515 1.00 13.01 31 VAL B N 1
ATOM 1535 C CA . VAL B 1 31 ? 52.118 40.703 -14.510 1.00 13.10 31 VAL B CA 1
ATOM 1536 C C . VAL B 1 31 ? 51.161 41.091 -15.636 1.00 12.08 31 VAL B C 1
ATOM 1537 O O . VAL B 1 31 ? 50.959 42.272 -15.877 1.00 14.13 31 VAL B O 1
ATOM 1541 N N . PHE B 1 32 ? 50.602 40.108 -16.329 1.00 11.28 32 PHE B N 1
ATOM 1542 C CA . PHE B 1 32 ? 49.630 40.353 -17.390 1.00 10.59 32 PHE B CA 1
ATOM 1543 C C . PHE B 1 32 ? 48.204 40.072 -16.863 1.00 11.92 32 PHE B C 1
ATOM 1544 O O . PHE B 1 32 ? 47.922 38.952 -16.452 1.00 13.13 32 PHE B O 1
ATOM 1552 N N . LEU B 1 33 ? 47.362 41.092 -16.840 1.00 10.81 33 LEU B N 1
ATOM 1553 C CA . LEU B 1 33 ? 45.959 40.923 -16.445 1.00 10.33 33 LEU B CA 1
ATOM 1554 C C . LEU B 1 33 ? 45.073 41.232 -17.636 1.00 11.40 33 LEU B C 1
ATOM 1555 O O . LEU B 1 33 ? 45.296 42.193 -18.367 1.00 13.53 33 LEU B O 1
ATOM 1560 N N . ASP B 1 34 ? 43.966 40.515 -17.789 1.00 12.85 34 ASP B N 1
ATOM 1561 C CA . ASP B 1 34 ? 43.005 40.753 -18.878 1.00 12.67 34 ASP B CA 1
ATOM 1562 C C . ASP B 1 34 ? 41.624 40.766 -18.200 1.00 14.11 34 ASP B C 1
ATOM 1563 O O . ASP B 1 34 ? 41.292 39.726 -17.644 1.00 14.83 34 ASP B O 1
ATOM 1568 N N . SER B 1 35 ? 40.918 41.884 -18.217 1.00 13.35 35 SER B N 1
ATOM 1569 C CA . SER B 1 35 ? 39.637 41.988 -17.515 1.00 13.38 35 SER B CA 1
ATOM 1570 C C . SER B 1 35 ? 38.645 40.928 -17.984 1.00 13.79 35 SER B C 1
ATOM 1571 O O . SER B 1 35 ? 37.972 40.316 -17.143 1.00 15.27 35 SER B O 1
ATOM 1574 N N . ASP B 1 36 ? 38.572 40.715 -19.300 1.00 13.91 36 ASP B N 1
ATOM 1575 C CA . ASP B 1 36 ? 37.655 39.653 -19.778 1.00 14.15 36 ASP B CA 1
ATOM 1576 C C . ASP B 1 36 ? 38.046 38.295 -19.215 1.00 14.55 36 ASP B C 1
ATOM 1577 O O . ASP B 1 36 ? 37.178 37.520 -18.769 1.00 15.59 36 A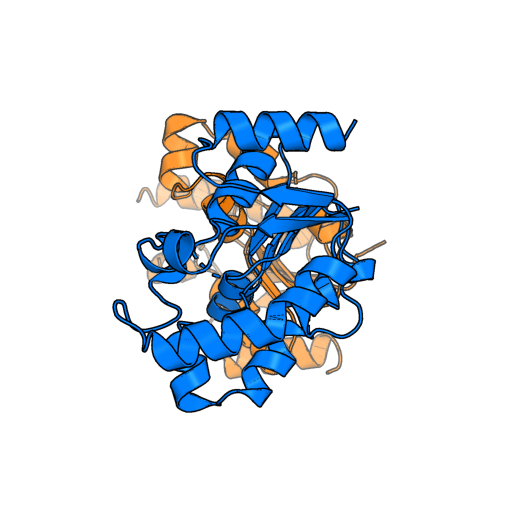SP B O 1
ATOM 1582 N N . PHE B 1 37 ? 39.333 37.938 -19.314 1.00 13.54 37 PHE B N 1
ATOM 1583 C CA . PHE B 1 37 ? 39.752 36.633 -18.780 1.00 14.68 37 PHE B CA 1
ATOM 1584 C C . PHE B 1 37 ? 39.497 36.507 -17.298 1.00 14.95 37 PHE B C 1
ATOM 1585 O O . PHE B 1 37 ? 39.063 35.416 -16.856 1.00 15.96 37 PHE B O 1
ATOM 1593 N N . LEU B 1 38 ? 39.694 37.542 -16.489 1.00 13.90 38 LEU B N 1
ATOM 1594 C CA . LEU B 1 38 ? 39.468 37.477 -15.059 1.00 15.17 38 LEU B CA 1
ATOM 1595 C C . LEU B 1 38 ? 37.969 37.307 -14.744 1.00 13.23 38 LEU B C 1
ATOM 1596 O O . LEU B 1 38 ? 37.617 36.487 -13.888 1.00 14.15 38 LEU B O 1
ATOM 1601 N N . ILE B 1 39 ? 37.165 37.978 -15.563 1.00 11.43 39 ILE B N 1
ATOM 1602 C CA . ILE B 1 39 ? 35.694 37.827 -15.313 1.00 11.97 39 ILE B CA 1
ATOM 1603 C C . ILE B 1 39 ? 35.312 36.402 -15.691 1.00 13.82 39 ILE B C 1
ATOM 1604 O O . ILE B 1 39 ? 34.543 35.748 -14.955 1.00 14.05 39 ILE B O 1
ATOM 1609 N N . GLU B 1 40 ? 35.808 35.896 -16.816 1.00 12.73 40 GLU B N 1
ATOM 1610 C CA . GLU B 1 40 ? 35.550 34.526 -17.245 1.00 13.46 40 GLU B CA 1
ATOM 1611 C C . GLU B 1 40 ? 35.977 33.520 -16.193 1.00 15.47 40 GLU B C 1
ATOM 1612 O O . GLU B 1 40 ? 35.273 32.529 -15.924 1.00 16.83 40 GLU B O 1
ATOM 1618 N N . GLN B 1 41 ? 37.168 33.700 -15.615 1.00 13.72 41 GLN B N 1
ATOM 1619 C CA . GLN B 1 41 ? 37.632 32.760 -14.593 1.00 16.12 41 GLN B CA 1
ATOM 1620 C C . GLN B 1 41 ? 36.750 32.794 -13.365 1.00 16.08 41 GLN B C 1
ATOM 1621 O O . GLN B 1 41 ? 36.492 31.735 -12.757 1.00 16.09 41 GLN B O 1
ATOM 1627 N N . LYS B 1 42 ? 36.334 33.971 -12.915 1.00 15.14 42 LYS B N 1
ATOM 1628 C CA . LYS B 1 42 ? 35.504 34.084 -11.716 1.00 14.87 42 LYS B CA 1
ATOM 1629 C C . LYS B 1 42 ? 34.164 33.369 -11.874 1.00 15.91 42 LYS B C 1
ATOM 1630 O O . LYS B 1 42 ? 33.695 32.770 -10.888 1.00 16.68 42 LYS B O 1
ATOM 1636 N N . PHE B 1 43 ? 33.578 33.448 -13.057 1.00 15.07 43 PHE B N 1
ATOM 1637 C CA . PHE B 1 43 ? 32.265 32.815 -13.267 1.00 15.46 43 PHE B CA 1
ATOM 1638 C C . PHE B 1 43 ? 32.333 31.485 -13.961 1.00 18.02 43 PHE B C 1
ATOM 1639 O O . PHE B 1 43 ? 31.272 30.828 -14.128 1.00 19.07 43 PHE B O 1
ATOM 1647 N N . ASN B 1 44 ? 33.501 31.029 -14.403 1.00 17.11 44 ASN B N 1
ATOM 1648 C CA . ASN B 1 44 ? 33.612 29.758 -15.133 1.00 18.35 44 ASN B CA 1
ATOM 1649 C C . ASN B 1 44 ? 32.690 29.746 -16.330 1.00 18.89 44 ASN B C 1
ATOM 1650 O O . ASN B 1 44 ? 31.929 28.785 -16.588 1.00 20.47 44 ASN B O 1
ATOM 1655 N N . GLN B 1 45 ? 32.663 30.832 -17.099 1.00 18.69 45 GLN B N 1
ATOM 1656 C CA . GLN B 1 45 ? 31.839 31.004 -18.280 1.00 19.37 45 GLN B CA 1
ATOM 1657 C C . GLN B 1 45 ? 32.515 31.994 -19.241 1.00 19.00 45 GLN B C 1
ATOM 1658 O O . GLN B 1 45 ? 33.242 32.889 -18.782 1.00 21.04 45 GLN B O 1
ATOM 1664 N N . LYS B 1 46 ? 32.235 31.842 -20.522 1.00 19.05 46 LYS B N 1
ATOM 1665 C CA . LYS B 1 46 ? 32.803 32.781 -21.498 1.00 18.20 46 LYS B CA 1
ATOM 1666 C C . LYS B 1 46 ? 32.046 34.113 -21.410 1.00 18.19 46 LYS B C 1
ATOM 1667 O O . LYS B 1 46 ? 30.871 34.106 -21.041 1.00 18.02 46 LYS B O 1
ATOM 1673 N N . VAL B 1 47 ? 32.685 35.213 -21.730 1.00 18.28 47 VAL B N 1
ATOM 1674 C CA . VAL B 1 47 ? 32.049 36.530 -21.730 1.00 18.95 47 VAL B CA 1
ATOM 1675 C C . VAL B 1 47 ? 30.718 36.531 -22.478 1.00 19.25 47 VAL B C 1
ATOM 1676 O O . VAL B 1 47 ? 29.729 37.094 -21.969 1.00 19.41 47 VAL B O 1
ATOM 1680 N N . SER B 1 48 ? 30.642 35.910 -23.638 1.00 18.84 48 SER B N 1
ATOM 1681 C CA . SER B 1 48 ? 29.399 35.850 -24.426 1.00 19.53 48 SER B CA 1
ATOM 1682 C C . SER B 1 48 ? 28.263 35.225 -23.643 1.00 20.06 48 SER B C 1
ATOM 1683 O O . SER B 1 48 ? 27.092 35.665 -23.756 1.00 20.65 48 SER B O 1
ATOM 1686 N N . GLU B 1 49 ? 28.544 34.179 -22.884 1.00 19.07 49 GLU B N 1
ATOM 1687 C CA . GLU B 1 49 ? 27.572 33.473 -22.068 1.00 20.40 49 GLU B CA 1
ATOM 1688 C C . GLU B 1 49 ? 27.151 34.327 -20.890 1.00 19.50 49 GLU B C 1
ATOM 1689 O O . GLU B 1 49 ? 25.981 34.411 -20.497 1.00 19.13 49 GLU B O 1
ATOM 1695 N N . ILE B 1 50 ? 28.133 35.022 -20.282 1.00 18.19 50 ILE B N 1
ATOM 1696 C CA . ILE B 1 50 ? 27.763 35.912 -19.173 1.00 17.67 50 ILE B CA 1
ATOM 1697 C C . ILE B 1 50 ? 26.829 36.994 -19.675 1.00 18.33 50 ILE B C 1
ATOM 1698 O O . ILE B 1 50 ? 25.785 37.304 -19.070 1.00 17.91 50 ILE B O 1
ATOM 1703 N N . PHE B 1 51 ? 27.130 37.607 -20.818 1.00 19.14 51 PHE B N 1
ATOM 1704 C CA . PHE B 1 51 ? 26.237 38.615 -21.386 1.00 19.95 51 PHE B CA 1
ATOM 1705 C C . PHE B 1 51 ? 24.865 38.042 -21.697 1.00 20.27 51 PHE B C 1
ATOM 1706 O O . PHE B 1 51 ? 23.823 38.624 -21.360 1.00 20.95 51 PHE B O 1
ATOM 1714 N N . GLU B 1 52 ? 24.813 36.867 -22.316 1.00 19.20 52 GLU B N 1
ATOM 1715 C CA . GLU B 1 52 ? 23.529 36.258 -22.663 1.00 20.98 52 GLU B CA 1
ATOM 1716 C C . GLU B 1 52 ? 22.665 35.986 -21.464 1.00 21.13 52 GLU B C 1
ATOM 1717 O O . GLU B 1 52 ? 21.470 36.367 -21.434 1.00 23.31 52 GLU B O 1
ATOM 1723 N N . GLN B 1 53 ? 23.223 35.433 -20.389 1.00 18.38 53 GLN B N 1
ATOM 1724 C CA . GLN B 1 53 ? 22.457 35.033 -19.229 1.00 19.88 53 GLN B CA 1
ATOM 1725 C C . GLN B 1 53 ? 22.235 36.116 -18.210 1.00 20.43 53 GLN B C 1
ATOM 1726 O O . GLN B 1 53 ? 21.123 36.218 -17.667 1.00 22.36 53 GLN B O 1
ATOM 1732 N N . LYS B 1 54 ? 23.257 36.916 -17.909 1.00 17.43 54 LYS B N 1
A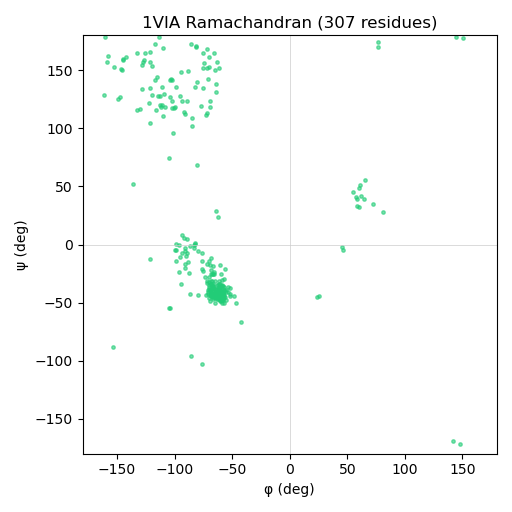TOM 1733 C CA . LYS B 1 54 ? 23.136 37.953 -16.901 1.00 16.60 54 LYS B CA 1
ATOM 1734 C C . LYS B 1 54 ? 22.874 39.329 -17.412 1.00 15.16 54 LYS B C 1
ATOM 1735 O O . LYS B 1 54 ? 22.492 40.237 -16.639 1.00 17.11 54 LYS B O 1
ATOM 1741 N N . ARG B 1 55 ? 23.052 39.573 -18.700 1.00 15.53 55 ARG B N 1
ATOM 1742 C CA . ARG B 1 55 ? 22.808 40.811 -19.395 1.00 17.35 55 ARG B CA 1
ATOM 1743 C C . ARG B 1 55 ? 23.875 41.865 -19.174 1.00 17.09 55 ARG B C 1
ATOM 1744 O O . ARG B 1 55 ? 24.780 41.731 -18.340 1.00 16.87 55 ARG B O 1
ATOM 1752 N N . GLU B 1 56 ? 23.799 42.944 -19.960 1.00 18.05 56 GLU B N 1
ATOM 1753 C CA . GLU B 1 56 ? 24.857 43.964 -19.953 1.00 18.31 56 GLU B CA 1
ATOM 1754 C C . GLU B 1 56 ? 25.139 44.622 -18.663 1.00 18.49 56 GLU B C 1
ATOM 1755 O O . GLU B 1 56 ? 26.336 44.833 -18.270 1.00 16.92 56 GLU B O 1
ATOM 1761 N N . ASN B 1 57 ? 24.121 45.060 -17.906 1.00 16.63 57 ASN B N 1
ATOM 1762 C CA . ASN B 1 57 ? 24.410 45.782 -16.677 1.00 17.79 57 ASN B CA 1
ATOM 1763 C C . ASN B 1 57 ? 25.258 44.971 -15.712 1.00 16.83 57 ASN B C 1
ATOM 1764 O O . ASN B 1 57 ? 26.173 45.494 -15.087 1.00 17.75 57 ASN B O 1
ATOM 1769 N N . PHE B 1 58 ? 24.966 43.682 -15.584 1.00 16.58 58 PHE B N 1
ATOM 1770 C CA . PHE B 1 58 ? 25.709 42.816 -14.658 1.00 15.17 58 PHE B CA 1
ATOM 1771 C C . PHE B 1 58 ? 27.177 42.766 -15.133 1.00 13.44 58 PHE B C 1
ATOM 1772 O O . PHE B 1 58 ? 28.069 42.796 -14.282 1.00 15.14 58 PHE B O 1
ATOM 1780 N N . PHE B 1 59 ? 27.350 42.632 -16.434 1.00 14.46 59 PHE B N 1
ATOM 1781 C CA . PHE B 1 59 ? 28.733 42.556 -16.947 1.00 13.96 59 PHE B CA 1
ATOM 1782 C C . PHE B 1 59 ? 29.474 43.853 -16.659 1.00 13.79 59 PHE B C 1
ATOM 1783 O O . PHE B 1 59 ? 30.632 43.810 -16.246 1.00 14.05 59 PHE B O 1
ATOM 1791 N N . ARG B 1 60 ? 28.831 44.996 -16.907 1.00 15.23 60 ARG B N 1
ATOM 1792 C CA . ARG B 1 60 ? 29.490 46.279 -16.606 1.00 14.79 60 ARG B CA 1
ATOM 1793 C C . ARG B 1 60 ? 29.806 46.414 -15.140 1.00 15.26 60 ARG B C 1
ATOM 1794 O O . ARG B 1 60 ? 30.815 47.013 -14.726 1.00 15.55 60 ARG B O 1
ATOM 1802 N N . GLU B 1 61 ? 28.967 45.874 -14.240 1.00 16.27 61 GLU B N 1
ATOM 1803 C CA . GLU B 1 61 ? 29.243 45.902 -12.812 1.00 17.07 61 GLU B CA 1
ATOM 1804 C C . GLU B 1 61 ? 30.530 45.118 -12.501 1.00 16.05 61 GLU B C 1
ATOM 1805 O O . GLU B 1 61 ? 31.330 45.517 -11.655 1.00 16.35 61 GLU B O 1
ATOM 1811 N N . GLN B 1 62 ? 30.670 43.976 -13.177 1.00 13.96 62 GLN B N 1
ATOM 1812 C CA . GLN B 1 62 ? 31.871 43.169 -13.016 1.00 14.58 62 GLN B CA 1
ATOM 1813 C C . GLN B 1 62 ? 33.104 43.878 -13.575 1.00 13.30 62 GLN B C 1
ATOM 1814 O O . GLN B 1 62 ? 34.159 43.821 -12.924 1.00 14.80 62 GLN B O 1
ATOM 1820 N N . GLU B 1 63 ? 32.924 44.623 -14.667 1.00 13.74 63 GLU B N 1
ATOM 1821 C CA . GLU B 1 63 ? 34.089 45.397 -15.188 1.00 12.61 63 GLU B CA 1
ATOM 1822 C C . GLU B 1 63 ? 34.466 46.474 -14.180 1.00 14.24 63 GLU B C 1
ATOM 1823 O O . GLU B 1 63 ? 35.637 46.774 -13.962 1.00 13.10 63 GLU B O 1
ATOM 1829 N N . GLN B 1 64 ? 33.448 47.023 -13.481 1.00 14.09 64 GLN B N 1
ATOM 1830 C CA . GLN B 1 64 ? 33.753 48.055 -12.487 1.00 14.19 64 GLN B CA 1
ATOM 1831 C C . GLN B 1 64 ? 34.535 47.481 -11.322 1.00 13.89 64 GLN B C 1
ATOM 1832 O O . GLN B 1 64 ? 35.461 48.106 -10.806 1.00 15.81 64 GLN B O 1
ATOM 1838 N N . LYS B 1 65 ? 34.195 46.238 -10.900 1.00 14.78 65 LYS B N 1
ATOM 1839 C CA . LYS B 1 65 ? 34.953 45.605 -9.819 1.00 14.61 65 LYS B CA 1
ATOM 1840 C C . LYS B 1 65 ? 36.396 45.370 -10.283 1.00 13.40 65 LYS B C 1
ATOM 1841 O O . LYS B 1 65 ? 37.337 45.473 -9.503 1.00 14.82 65 LYS B O 1
ATOM 1855 N N . ALA B 1 67 ? 38.034 47.257 -12.544 1.00 14.96 67 ALA B N 1
ATOM 1856 C CA . ALA B 1 67 ? 38.694 48.584 -12.512 1.00 12.96 67 ALA B CA 1
ATOM 1857 C C . ALA B 1 67 ? 39.116 48.938 -11.096 1.00 14.54 67 ALA B C 1
ATOM 1858 O O . ALA B 1 67 ? 40.193 49.521 -10.858 1.00 14.88 67 ALA B O 1
ATOM 1860 N N . ASP B 1 68 ? 38.222 48.713 -10.123 1.00 14.08 68 ASP B N 1
ATOM 1861 C CA . ASP B 1 68 ? 38.570 48.974 -8.723 1.00 15.18 68 ASP B CA 1
ATOM 1862 C C . ASP B 1 68 ? 39.804 48.164 -8.301 1.00 14.44 68 ASP B C 1
ATOM 1863 O O . ASP B 1 68 ? 40.691 48.637 -7.621 1.00 15.52 68 ASP B O 1
ATOM 1868 N N . PHE B 1 69 ? 39.804 46.861 -8.660 1.00 12.97 69 PHE B N 1
ATOM 1869 C CA . PHE B 1 69 ? 40.942 46.006 -8.345 1.00 14.83 69 PHE B CA 1
ATOM 1870 C C . PHE B 1 69 ? 42.211 46.495 -9.007 1.00 14.42 69 PHE B C 1
ATOM 1871 O O . PHE B 1 69 ? 43.278 46.590 -8.378 1.00 16.74 69 PHE B O 1
ATOM 1879 N N . PHE B 1 70 ? 42.141 46.986 -10.251 1.00 14.01 70 PHE B N 1
ATOM 1880 C CA . PHE B 1 70 ? 43.338 47.444 -10.956 1.00 13.97 70 PHE B CA 1
ATOM 1881 C C . PHE B 1 70 ? 43.903 48.701 -10.283 1.00 15.54 70 PHE B C 1
ATOM 1882 O O . PHE B 1 70 ? 45.110 48.938 -10.268 1.00 15.97 70 PHE B O 1
ATOM 1890 N N . SER B 1 71 ? 43.012 49.491 -9.705 1.00 15.15 71 SER B N 1
ATOM 1891 C CA . SER B 1 71 ? 43.446 50.713 -9.016 1.00 19.12 71 SER B CA 1
ATOM 1892 C C . SER B 1 71 ? 44.211 50.389 -7.749 1.00 20.22 71 SER B C 1
ATOM 1893 O O . SER B 1 71 ? 44.922 51.283 -7.217 1.00 24.18 71 SER B O 1
ATOM 1896 N N . SER B 1 72 ? 44.109 49.194 -7.230 1.00 18.55 72 SER B N 1
ATOM 1897 C CA . SER B 1 72 ? 44.740 48.752 -6.005 1.00 19.88 72 SER B CA 1
ATOM 1898 C C . SER B 1 72 ? 46.052 48.056 -6.250 1.00 18.34 72 SER B C 1
ATOM 1899 O O . SER B 1 72 ? 46.800 47.725 -5.312 1.00 20.50 72 SER B O 1
ATOM 1902 N N . CYS B 1 73 ? 46.353 47.742 -7.523 1.00 16.57 73 CYS B N 1
ATOM 1903 C CA . CYS B 1 73 ? 47.582 46.973 -7.707 1.00 18.44 73 CYS B CA 1
ATOM 1904 C C . CYS B 1 73 ? 48.648 47.754 -8.444 1.00 17.00 73 CYS B C 1
ATOM 1905 O O . CYS B 1 73 ? 48.439 48.913 -8.813 1.00 16.10 73 CYS B O 1
ATOM 1908 N N . GLU B 1 74 ? 49.807 47.108 -8.613 1.00 16.95 74 GLU B N 1
ATOM 1909 C CA . GLU B 1 74 ? 50.909 47.766 -9.296 1.00 15.89 74 GLU B CA 1
ATOM 1910 C C . GLU B 1 74 ? 51.734 46.802 -10.129 1.00 15.31 74 GLU B C 1
ATOM 1911 O O . GLU B 1 74 ? 51.758 45.600 -9.866 1.00 17.42 74 GLU B O 1
ATOM 1917 N N . LYS B 1 75 ? 52.457 47.318 -11.092 1.00 15.42 75 LYS B N 1
ATOM 1918 C CA . LYS B 1 75 ? 53.375 46.617 -11.950 1.00 14.69 75 LYS B CA 1
ATOM 1919 C C . LYS B 1 75 ? 52.689 45.542 -12.783 1.00 14.27 75 LYS B C 1
ATOM 1920 O O . LYS B 1 75 ? 53.179 44.441 -12.978 1.00 14.76 75 LYS B O 1
ATOM 1926 N N . ALA B 1 76 ? 51.500 45.934 -13.290 1.00 14.44 76 ALA B N 1
ATOM 1927 C CA . ALA B 1 76 ? 50.773 45.044 -14.192 1.00 12.99 76 ALA B CA 1
ATOM 1928 C C . ALA B 1 76 ? 50.577 45.706 -15.556 1.00 12.53 76 ALA B C 1
ATOM 1929 O O . ALA B 1 76 ? 50.507 46.947 -15.636 1.00 13.18 76 ALA B O 1
ATOM 1931 N N . CYS B 1 77 ? 50.455 44.888 -16.573 1.00 11.23 77 CYS B N 1
ATOM 1932 C CA . CYS B 1 77 ? 50.105 45.293 -17.949 1.00 11.18 77 CYS B CA 1
ATOM 1933 C C . CYS B 1 77 ? 48.691 44.710 -18.178 1.00 11.97 77 CYS B C 1
ATOM 1934 O O . CYS B 1 77 ? 48.531 43.496 -18.066 1.00 12.68 77 CYS B O 1
ATOM 1937 N N . ILE B 1 78 ? 47.744 45.594 -18.410 1.00 10.87 78 ILE B N 1
ATOM 1938 C CA . ILE B 1 78 ? 46.335 45.215 -18.363 1.00 11.97 78 ILE B CA 1
ATOM 1939 C C . ILE B 1 78 ? 45.611 45.422 -19.673 1.00 12.17 78 ILE B C 1
ATOM 1940 O O . ILE B 1 78 ? 45.652 46.507 -20.217 1.00 14.35 78 ILE B O 1
ATOM 1945 N N . ALA B 1 79 ? 44.919 44.372 -20.130 1.00 12.03 79 ALA B N 1
ATOM 1946 C CA . ALA B 1 79 ? 44.077 44.485 -21.326 1.00 11.61 79 ALA B CA 1
ATOM 1947 C C . ALA B 1 79 ? 42.608 44.571 -20.839 1.00 11.89 79 ALA B C 1
ATOM 1948 O O . ALA B 1 79 ? 42.276 43.922 -19.845 1.00 14.54 79 ALA B O 1
ATOM 1950 N N . THR B 1 80 ? 41.833 45.384 -21.516 1.00 13.57 80 THR B N 1
ATOM 1951 C CA . THR B 1 80 ? 40.429 45.598 -21.107 1.00 12.59 80 THR B CA 1
ATOM 1952 C C . THR B 1 80 ? 39.506 45.374 -22.310 1.00 13.74 80 THR B C 1
ATOM 1953 O O . THR B 1 80 ? 39.880 45.558 -23.470 1.00 15.22 80 THR B O 1
ATOM 1957 N N . GLY B 1 81 ? 38.252 45.018 -22.017 1.00 15.22 81 GLY B N 1
ATOM 1958 C CA . GLY B 1 81 ? 37.273 44.813 -23.124 1.00 15.75 81 GLY B CA 1
ATOM 1959 C C . GLY B 1 81 ? 36.875 46.147 -23.742 1.00 14.92 81 GLY B C 1
ATOM 1960 O O . GLY B 1 81 ? 37.074 47.246 -23.222 1.00 15.42 81 GLY B O 1
ATOM 1961 N N . GLY B 1 82 ? 36.192 46.056 -24.905 1.00 15.56 82 GLY B N 1
ATOM 1962 C CA . GLY B 1 82 ? 35.815 47.263 -25.621 1.00 16.06 82 GLY B CA 1
ATOM 1963 C C . GLY B 1 82 ? 34.945 48.226 -24.839 1.00 16.60 82 GLY B C 1
ATOM 1964 O O . GLY B 1 82 ? 35.051 49.462 -24.976 1.00 18.27 82 GLY B O 1
ATOM 1965 N N . GLY B 1 83 ? 34.069 47.702 -23.995 1.00 15.37 83 GLY B N 1
ATOM 1966 C CA . GLY B 1 83 ? 33.167 48.482 -23.199 1.00 16.24 83 GLY B CA 1
ATOM 1967 C C . GLY B 1 83 ? 33.695 48.908 -21.861 1.00 16.17 83 GLY B C 1
ATOM 1968 O O . GLY B 1 83 ? 33.039 49.637 -21.115 1.00 16.83 83 GLY B O 1
ATOM 1969 N N . PHE B 1 84 ? 34.982 48.604 -21.579 1.00 14.56 84 PHE B N 1
ATOM 1970 C CA . PHE B 1 84 ? 35.559 48.904 -20.263 1.00 15.52 84 PHE B CA 1
ATOM 1971 C C . PHE B 1 84 ? 35.697 50.385 -20.025 1.00 16.22 84 PHE B C 1
ATOM 1972 O O . PHE B 1 84 ? 35.705 50.885 -18.907 1.00 17.71 84 PHE B O 1
ATOM 1980 N N . VAL B 1 85 ? 35.739 51.167 -21.129 1.00 17.14 85 VAL B N 1
ATOM 1981 C CA . VAL B 1 85 ? 35.804 52.611 -21.006 1.00 19.98 85 VAL B CA 1
ATOM 1982 C C . VAL B 1 85 ? 34.595 53.185 -20.279 1.00 21.80 85 VAL B C 1
ATOM 1983 O O . VAL B 1 85 ? 34.746 54.301 -19.736 1.00 25.43 85 VAL B O 1
ATOM 1989 N N . ASN B 1 86 ? 33.505 52.474 -20.147 1.00 22.90 86 ASN B N 1
ATOM 1990 C CA . ASN B 1 86 ? 32.305 52.875 -19.456 1.00 24.56 86 ASN B CA 1
ATOM 1991 C C . ASN B 1 86 ? 32.433 52.799 -17.938 1.00 23.31 86 ASN B C 1
ATOM 1992 O O . ASN B 1 86 ? 31.487 53.218 -17.242 1.00 25.86 86 ASN B O 1
ATOM 1997 N N . VAL B 1 87 ? 33.522 52.255 -17.375 1.00 20.80 87 VAL B N 1
ATOM 1998 C CA . VAL B 1 87 ? 33.648 52.217 -15.917 1.00 19.63 87 VAL B CA 1
ATOM 1999 C C . VAL B 1 87 ? 33.863 53.631 -15.375 1.00 20.38 87 VAL B C 1
ATOM 2000 O O . VAL B 1 87 ? 34.278 54.550 -16.097 1.00 20.27 87 VAL B O 1
ATOM 2004 N N . SER B 1 88 ? 33.620 53.809 -14.082 1.00 20.68 88 SER B N 1
ATOM 2005 C CA . SER B 1 88 ? 33.912 55.083 -13.436 1.00 22.26 88 SER B CA 1
ATOM 2006 C C . SER B 1 88 ? 35.370 55.018 -12.941 1.00 21.74 88 SER B C 1
ATOM 2007 O O . SER B 1 88 ? 35.872 53.951 -12.616 1.00 21.77 88 SER B O 1
ATOM 2010 N N . ASN B 1 89 ? 36.019 56.164 -12.916 1.00 24.39 89 ASN B N 1
ATOM 2011 C CA . ASN B 1 89 ? 37.381 56.249 -12.410 1.00 22.98 89 ASN B CA 1
ATOM 2012 C C . ASN B 1 89 ? 38.354 55.329 -13.135 1.00 20.90 89 ASN B C 1
ATOM 2013 O O . ASN B 1 89 ? 39.297 54.815 -12.529 1.00 20.73 89 ASN B O 1
ATOM 2018 N N . LEU B 1 90 ? 38.240 55.229 -14.459 1.00 18.97 90 LEU B N 1
ATOM 2019 C CA . LEU B 1 90 ? 39.186 54.432 -15.241 1.00 18.66 90 LEU B CA 1
ATOM 2020 C C . LEU B 1 90 ? 40.609 54.953 -15.048 1.00 19.49 90 LEU B C 1
ATOM 2021 O O . LEU B 1 90 ? 41.579 54.199 -15.060 1.00 19.58 90 LEU B O 1
ATOM 2026 N N . GLU B 1 91 ? 40.738 56.288 -14.918 1.00 21.07 91 GLU B N 1
ATOM 2027 C CA . GLU B 1 91 ? 42.078 56.859 -14.751 1.00 22.65 91 GLU B CA 1
ATOM 2028 C C . GLU B 1 91 ? 42.828 56.304 -13.577 1.00 22.64 91 GLU B C 1
ATOM 2029 O O . GLU B 1 91 ? 44.086 56.204 -13.605 1.00 25.21 91 GLU B O 1
ATOM 2035 N N . LYS B 1 92 ? 42.169 55.877 -12.505 1.00 20.54 92 LYS B N 1
ATOM 2036 C CA . LYS B 1 92 ? 42.841 55.342 -11.344 1.00 20.83 92 LYS B CA 1
ATOM 2037 C C . LYS B 1 92 ? 43.476 53.974 -11.584 1.00 19.20 92 LYS B C 1
ATOM 2038 O O . LYS B 1 92 ? 44.259 53.503 -10.777 1.00 20.74 92 LYS B O 1
ATOM 2044 N N . ALA B 1 93 ? 43.110 53.304 -12.682 1.00 17.92 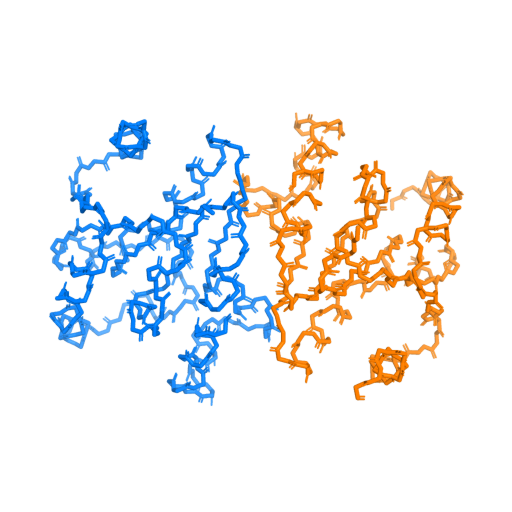93 ALA B N 1
ATOM 2045 C CA . ALA B 1 93 ? 43.592 51.962 -12.957 1.00 16.68 93 ALA B CA 1
ATOM 2046 C C . ALA B 1 93 ? 45.030 51.929 -13.456 1.00 15.07 93 ALA B C 1
ATOM 2047 O O . ALA B 1 93 ? 45.711 50.913 -13.330 1.00 14.87 93 ALA B O 1
ATOM 2049 N N . GLY B 1 94 ? 45.470 53.078 -13.980 1.00 14.64 94 GLY B N 1
ATOM 2050 C CA . GLY B 1 94 ? 46.836 53.152 -14.482 1.00 14.03 94 GLY B CA 1
ATOM 2051 C C . GLY B 1 94 ? 47.001 54.109 -15.668 1.00 13.39 94 GLY B C 1
ATOM 2052 O O . GLY B 1 94 ? 46.145 54.909 -15.998 1.00 15.11 94 GLY B O 1
ATOM 2053 N N . PHE B 1 95 ? 48.208 54.052 -16.235 1.00 13.27 95 PHE B N 1
ATOM 2054 C CA . PHE B 1 95 ? 48.582 54.829 -17.413 1.00 15.64 95 PHE B CA 1
ATOM 2055 C C . PHE B 1 95 ? 47.863 54.203 -18.612 1.00 14.23 95 PHE B C 1
ATOM 2056 O O . PHE B 1 95 ? 48.178 53.069 -19.011 1.00 13.83 95 PHE B O 1
ATOM 2064 N N . CYS B 1 96 ? 46.902 54.954 -19.153 1.00 14.24 96 CYS B N 1
ATOM 2065 C CA . CYS B 1 96 ? 46.068 54.396 -20.220 1.00 14.40 96 CYS B CA 1
ATOM 2066 C C . CYS B 1 96 ? 46.583 54.583 -21.611 1.00 15.35 96 CYS B C 1
ATOM 2067 O O . CYS B 1 96 ? 46.816 55.702 -22.070 1.00 15.70 96 CYS B O 1
ATOM 2070 N N . ILE B 1 97 ? 46.755 53.480 -22.342 1.00 14.07 97 ILE B N 1
ATOM 2071 C CA . ILE B 1 97 ? 47.163 53.514 -23.738 1.00 14.92 97 ILE B CA 1
ATOM 2072 C C . ILE B 1 97 ? 45.980 53.111 -24.615 1.00 14.84 97 ILE B C 1
ATOM 2073 O O . ILE B 1 97 ? 45.462 52.025 -24.488 1.00 16.04 97 ILE B O 1
ATOM 2078 N N . TYR B 1 98 ? 45.552 54.034 -25.472 1.00 14.36 98 TYR B N 1
ATOM 2079 C CA . TYR B 1 98 ? 44.439 53.787 -26.403 1.00 14.21 98 TYR B CA 1
ATOM 2080 C C . TYR B 1 98 ? 44.987 53.259 -27.720 1.00 14.42 98 TYR B C 1
ATOM 2081 O O . TYR B 1 98 ? 45.794 53.947 -28.377 1.00 14.85 98 TYR B O 1
ATOM 2090 N N . LEU B 1 99 ? 44.663 52.017 -28.034 1.00 13.72 99 LEU B N 1
ATOM 2091 C CA . LEU B 1 99 ? 45.101 51.408 -29.303 1.00 13.59 99 LEU B CA 1
ATOM 2092 C C . LEU B 1 99 ? 44.063 51.828 -30.367 1.00 13.76 99 LEU B C 1
ATOM 2093 O O . LEU B 1 99 ? 42.946 51.339 -30.369 1.00 15.69 99 LEU B O 1
ATOM 2098 N N . LYS B 1 100 ? 44.473 52.813 -31.158 1.00 13.44 100 LYS B N 1
ATOM 2099 C CA . LYS B 1 100 ? 43.571 53.432 -32.136 1.00 12.56 100 LYS B CA 1
ATOM 2100 C C . LYS B 1 100 ? 43.709 52.939 -33.549 1.00 12.82 100 LYS B C 1
ATOM 2101 O 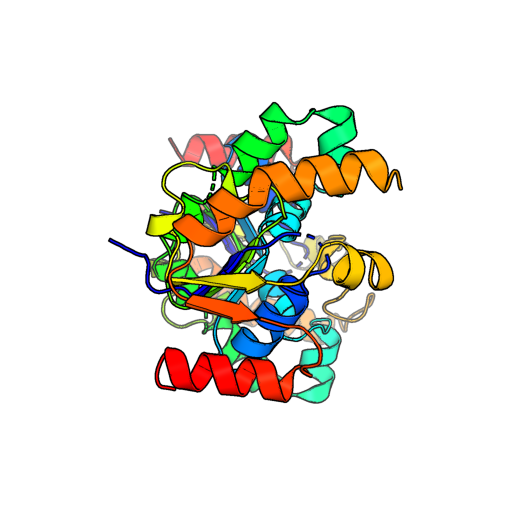O . LYS B 1 100 ? 44.803 52.784 -34.105 1.00 14.14 100 LYS B O 1
ATOM 2107 N N . ALA B 1 101 ? 42.550 52.693 -34.167 1.00 14.04 101 ALA B N 1
ATOM 2108 C CA . ALA B 1 101 ? 42.480 52.316 -35.582 1.00 15.27 101 ALA B CA 1
ATOM 2109 C C . ALA B 1 101 ? 41.074 52.622 -36.107 1.00 15.07 101 ALA B C 1
ATOM 2110 O O . ALA B 1 101 ? 40.111 52.683 -35.321 1.00 15.93 101 ALA B O 1
ATOM 2112 N N . ASP B 1 102 ? 40.961 52.801 -37.419 1.00 15.30 102 ASP B N 1
ATOM 2113 C CA . ASP B 1 102 ? 39.632 52.979 -38.014 1.00 16.54 102 ASP B CA 1
ATOM 2114 C C . ASP B 1 102 ? 38.792 51.719 -37.847 1.00 16.16 102 ASP B C 1
ATOM 2115 O O . ASP B 1 102 ? 39.278 50.579 -37.901 1.00 17.05 102 ASP B O 1
ATOM 2120 N N . PHE B 1 103 ? 37.470 51.915 -37.764 1.00 17.68 103 PHE B N 1
ATOM 2121 C CA . PHE B 1 103 ? 36.563 50.776 -37.686 1.00 18.64 103 PHE B CA 1
ATOM 2122 C C . PHE B 1 103 ? 36.738 49.845 -38.877 1.00 18.69 103 PHE B C 1
ATOM 2123 O O . PHE B 1 103 ? 36.778 48.638 -38.768 1.00 19.47 103 PHE B O 1
ATOM 2131 N N . GLU B 1 104 ? 36.992 50.436 -40.055 1.00 18.21 104 GLU B N 1
ATOM 2132 C CA . GLU B 1 104 ? 37.172 49.686 -41.295 1.00 20.28 104 GLU B CA 1
ATOM 2133 C C . GLU B 1 104 ? 38.452 48.870 -41.269 1.00 22.42 104 GLU B C 1
ATOM 2134 O O . GLU B 1 104 ? 38.552 47.850 -41.956 1.00 24.55 104 GLU B O 1
ATOM 2140 N N . TYR B 1 105 ? 39.441 49.279 -40.480 1.00 21.99 105 TYR B N 1
ATOM 2141 C CA . TYR B 1 105 ? 40.678 48.538 -40.322 1.00 22.12 105 TYR B CA 1
ATOM 2142 C C . TYR B 1 105 ? 40.471 47.377 -39.340 1.00 23.63 105 TYR B C 1
ATOM 2143 O O . TYR B 1 105 ? 40.783 46.221 -39.620 1.00 24.59 105 TYR B O 1
ATOM 2152 N N . LEU B 1 106 ? 39.775 47.660 -38.249 1.00 22.54 106 LEU B N 1
ATOM 2153 C CA . LEU B 1 106 ? 39.513 46.651 -37.222 1.00 24.90 106 LEU B CA 1
ATOM 2154 C C . LEU B 1 106 ? 38.597 45.542 -37.713 1.00 26.37 106 LEU B C 1
ATOM 2155 O O . LEU B 1 106 ? 38.795 44.384 -37.328 1.00 26.69 106 LEU B O 1
ATOM 2160 N N . LYS B 1 107 ? 37.619 45.866 -38.550 1.00 27.34 107 LYS B N 1
ATOM 2161 C CA . LYS B 1 107 ? 36.661 44.857 -39.011 1.00 30.70 107 LYS B CA 1
ATOM 2162 C C . LYS B 1 107 ? 37.292 43.784 -39.861 1.00 33.92 107 LYS B C 1
ATOM 2163 O O . LYS B 1 107 ? 36.785 42.646 -39.901 1.00 34.45 107 LYS B O 1
ATOM 2169 N N . LYS B 1 108 ? 38.425 44.053 -40.490 1.00 37.08 108 LYS B N 1
ATOM 2170 C CA . LYS B 1 108 ? 39.124 43.071 -41.297 1.00 41.32 108 LYS B CA 1
ATOM 2171 C C . LYS B 1 108 ? 39.994 42.152 -40.451 1.00 44.63 108 LYS B C 1
ATOM 2172 O O . LYS B 1 108 ? 40.694 41.295 -41.000 1.00 45.82 108 LYS B O 1
ATOM 2178 N N . ARG B 1 109 ? 39.994 42.341 -39.142 1.00 48.41 109 ARG B N 1
ATOM 2179 C CA . ARG B 1 109 ? 40.752 41.492 -38.230 1.00 52.55 109 ARG B CA 1
ATOM 2180 C C . ARG B 1 109 ? 39.824 40.514 -37.509 1.00 54.68 109 ARG B C 1
ATOM 2181 O O . ARG B 1 109 ? 40.035 39.303 -37.551 1.00 55.43 109 ARG B O 1
ATOM 2189 N N . LEU B 1 110 ? 38.792 41.043 -36.862 1.00 56.53 110 LEU B N 1
ATOM 2190 C CA . LEU B 1 110 ? 37.828 40.218 -36.146 1.00 58.23 110 LEU B CA 1
ATOM 2191 C C . LEU B 1 110 ? 36.530 40.985 -35.900 1.00 58.62 110 LEU B C 1
ATOM 2192 O O . LEU B 1 110 ? 36.549 42.008 -35.202 1.00 59.50 110 LEU B O 1
ATOM 2194 N N . TYR B 1 122 ? 29.779 40.465 -36.694 1.00 55.69 122 TYR B N 1
ATOM 2195 C CA . TYR B 1 122 ? 28.377 40.077 -36.844 1.00 55.57 122 TYR B CA 1
ATOM 2196 C C . TYR B 1 122 ? 27.613 41.137 -37.634 1.00 55.22 122 TYR B C 1
ATOM 2197 O O . TYR B 1 122 ? 27.517 41.054 -38.858 1.00 55.24 122 TYR B O 1
ATOM 2199 N N . ASP B 1 123 ? 27.081 42.129 -36.928 1.00 54.37 123 ASP B N 1
ATOM 2200 C CA . ASP B 1 123 ? 26.359 43.224 -37.568 1.00 53.46 123 ASP B CA 1
ATOM 2201 C C . ASP B 1 123 ? 27.257 44.456 -37.661 1.00 52.28 123 ASP B C 1
ATOM 2202 O O . ASP B 1 123 ? 27.310 45.266 -36.734 1.00 51.52 123 ASP B O 1
ATOM 2207 N N . GLU B 1 124 ? 27.897 44.635 -38.811 1.00 50.97 124 GLU B N 1
ATOM 2208 C CA . GLU B 1 124 ? 28.801 45.750 -39.034 1.00 49.77 124 GLU B CA 1
ATOM 2209 C C . GLU B 1 124 ? 28.147 47.105 -38.872 1.00 48.22 124 GLU B C 1
ATOM 2210 O O . GLU B 1 124 ? 28.809 48.083 -38.494 1.00 48.37 124 GLU B O 1
ATOM 2216 N N . ILE B 1 125 ? 26.856 47.219 -39.163 1.00 46.56 125 ILE B N 1
ATOM 2217 C CA . ILE B 1 125 ? 26.156 48.487 -38.998 1.00 43.92 125 ILE B CA 1
ATOM 2218 C C . ILE B 1 125 ? 26.064 48.865 -37.528 1.00 42.43 125 ILE B C 1
ATOM 2219 O O . ILE B 1 125 ? 26.340 49.999 -37.115 1.00 41.24 125 ILE B O 1
ATOM 2224 N N . LYS B 1 126 ? 25.678 47.897 -36.696 1.00 40.62 126 LYS B N 1
ATOM 2225 C CA . LYS B 1 126 ? 25.548 48.132 -35.262 1.00 38.32 126 LYS B CA 1
ATOM 2226 C C . LYS B 1 126 ? 26.926 48.325 -34.625 1.00 35.86 126 LYS B C 1
ATOM 2227 O O . LYS B 1 126 ? 27.089 49.144 -33.730 1.00 34.43 126 LYS B O 1
ATOM 2233 N N . ALA B 1 127 ? 27.890 47.543 -35.113 1.00 34.51 127 ALA B N 1
ATOM 2234 C CA . ALA B 1 127 ? 29.248 47.637 -34.577 1.00 32.62 127 ALA B CA 1
ATOM 2235 C C . ALA B 1 127 ? 29.821 49.021 -34.819 1.00 31.75 127 ALA B C 1
ATOM 2236 O O . ALA B 1 127 ? 30.397 49.622 -33.906 1.00 29.90 127 ALA B O 1
ATOM 2238 N N . LYS B 1 128 ? 29.623 49.570 -36.023 1.00 31.10 128 LYS B N 1
ATOM 2239 C CA . LYS B 1 128 ? 30.165 50.910 -36.314 1.00 29.74 128 LYS B CA 1
ATOM 2240 C C . LYS B 1 128 ? 29.496 51.962 -35.453 1.00 29.34 128 LYS B C 1
ATOM 2241 O O . LYS B 1 128 ? 30.108 52.931 -35.001 1.00 27.53 128 LYS B O 1
ATOM 2247 N N . LYS B 1 129 ? 28.186 51.800 -35.213 1.00 28.51 129 LYS B N 1
ATOM 2248 C CA . LYS B 1 129 ? 27.459 52.729 -34.353 1.00 28.50 129 LYS B CA 1
ATOM 2249 C C . LYS B 1 129 ? 28.043 52.718 -32.937 1.00 27.07 129 LYS B C 1
ATOM 2250 O O . LYS B 1 129 ? 28.234 53.775 -32.337 1.00 27.52 129 LYS B O 1
ATOM 2256 N N . LEU B 1 130 ? 28.365 51.543 -32.421 1.00 26.72 130 LEU B N 1
ATOM 2257 C CA . LEU B 1 130 ? 28.949 51.435 -31.080 1.00 25.39 130 LEU B CA 1
ATOM 2258 C C . LEU B 1 130 ? 30.363 52.008 -31.079 1.00 24.61 130 LEU B C 1
ATOM 2259 O O . LEU B 1 130 ? 30.783 52.718 -30.175 1.00 23.62 130 LEU B O 1
ATOM 2264 N N . TYR B 1 131 ? 31.077 51.723 -32.171 1.00 24.90 131 TYR B N 1
ATOM 2265 C CA . TYR B 1 131 ? 32.444 52.268 -32.318 1.00 24.89 131 TYR B CA 1
ATOM 2266 C C . TYR B 1 131 ? 32.413 53.784 -32.266 1.00 25.19 131 TYR B C 1
ATOM 2267 O O . TYR B 1 131 ? 33.138 54.436 -31.502 1.00 24.19 131 TYR B O 1
ATOM 2276 N N . ASN B 1 132 ? 31.540 54.402 -33.062 1.00 26.15 132 ASN B N 1
ATOM 2277 C CA . ASN B 1 132 ? 31.409 55.854 -33.087 1.00 27.69 132 ASN B CA 1
ATOM 2278 C C . ASN B 1 132 ? 31.080 56.442 -31.729 1.00 28.28 132 ASN B C 1
ATOM 2279 O O . ASN B 1 132 ? 31.607 57.488 -31.340 1.00 29.49 132 ASN B O 1
ATOM 2284 N N . GLU B 1 133 ? 30.221 55.761 -30.965 1.00 28.37 133 GLU B N 1
ATOM 2285 C CA . GLU B 1 133 ? 29.844 56.244 -29.649 1.00 28.28 133 GLU B CA 1
ATOM 2286 C C . GLU B 1 133 ? 30.979 56.161 -28.638 1.00 27.30 133 GLU B C 1
ATOM 2287 O O . GLU B 1 133 ? 31.007 56.957 -27.694 1.00 27.86 133 GLU B O 1
ATOM 2293 N N . ARG B 1 134 ? 31.903 55.217 -28.810 1.00 25.07 134 ARG B N 1
ATOM 2294 C CA . ARG B 1 134 ? 32.963 55.073 -27.816 1.00 22.51 134 ARG B CA 1
ATOM 2295 C C . ARG B 1 134 ? 34.214 55.872 -28.076 1.00 22.56 134 ARG B C 1
ATOM 2296 O O . ARG B 1 134 ? 35.004 56.116 -27.159 1.00 20.62 134 ARG B O 1
ATOM 2304 N N . LEU B 1 135 ? 34.431 56.300 -29.331 1.00 21.56 135 LEU B N 1
ATOM 2305 C CA . LEU B 1 135 ? 35.643 57.004 -29.672 1.00 21.45 135 LEU B CA 1
ATOM 2306 C C . LEU B 1 135 ? 36.034 58.116 -28.722 1.00 21.96 135 LEU B C 1
ATOM 2307 O O . LEU B 1 135 ? 37.196 58.252 -28.337 1.00 21.07 135 LEU B O 1
ATOM 2312 N N . SER B 1 136 ? 35.082 59.011 -28.425 1.00 23.17 136 SER B N 1
ATOM 2313 C CA . SER B 1 136 ? 35.362 60.157 -27.588 1.00 24.29 136 SER B CA 1
ATOM 2314 C C . SER B 1 136 ? 35.835 59.741 -26.200 1.00 23.39 136 SER B C 1
ATOM 2315 O O . SER B 1 136 ? 36.686 60.433 -25.629 1.00 24.57 136 SER B O 1
ATOM 2318 N N . LYS B 1 137 ? 35.322 58.638 -25.698 1.00 23.22 137 LYS B N 1
ATOM 2319 C CA . LYS B 1 137 ? 35.731 58.127 -24.393 1.00 23.40 137 LYS B CA 1
ATOM 2320 C C . LYS B 1 137 ? 37.167 57.612 -24.448 1.00 21.75 137 LYS B C 1
ATOM 2321 O O . LYS B 1 137 ? 37.957 57.906 -23.553 1.00 22.73 137 LYS B O 1
ATOM 2327 N N . TYR B 1 138 ? 37.479 56.790 -25.449 1.00 19.86 138 TYR B N 1
ATOM 2328 C CA . TYR B 1 138 ? 38.851 56.294 -25.584 1.00 19.43 138 TYR B CA 1
ATOM 2329 C C . TYR B 1 138 ? 39.823 57.472 -25.656 1.00 20.02 138 TYR B C 1
ATOM 2330 O O . TYR B 1 138 ? 40.853 57.504 -24.991 1.00 20.03 138 TYR B O 1
ATOM 2339 N N . GLU B 1 139 ? 39.497 58.455 -26.510 1.00 19.50 139 GLU B N 1
ATOM 2340 C CA . GLU B 1 139 ? 40.388 59.596 -26.675 1.00 20.92 139 GLU B CA 1
ATOM 2341 C C . GLU B 1 139 ? 40.541 60.435 -25.429 1.00 20.89 139 GLU B C 1
ATOM 2342 O O . GLU B 1 139 ? 41.655 60.865 -25.098 1.00 22.84 139 GLU B O 1
ATOM 2348 N N . GLN B 1 140 ? 39.460 60.692 -24.700 1.00 20.66 140 GLN B N 1
ATOM 2349 C CA . GLN B 1 140 ? 39.538 61.518 -23.503 1.00 23.45 140 GLN B CA 1
ATOM 2350 C C . GLN B 1 140 ? 40.225 60.857 -22.331 1.00 23.14 140 GLN B C 1
ATOM 2351 O O . GLN B 1 140 ? 40.891 61.546 -21.523 1.00 24.45 140 GLN B O 1
ATOM 2357 N N . LYS B 1 141 ? 40.115 59.538 -22.213 1.00 22.08 141 LYS B N 1
ATOM 2358 C CA . LYS B 1 141 ? 40.720 58.823 -21.092 1.00 21.10 141 LYS B CA 1
ATOM 2359 C C . LYS B 1 141 ? 42.114 58.353 -21.362 1.00 20.80 141 LYS B C 1
ATOM 2360 O O . LYS B 1 141 ? 42.856 57.947 -20.430 1.00 22.59 141 LYS B O 1
ATOM 2366 N N . ALA B 1 142 ? 42.635 58.502 -22.583 1.00 17.17 142 ALA B N 1
ATOM 2367 C CA . ALA B 1 142 ? 43.958 58.062 -22.921 1.00 17.76 142 ALA B CA 1
ATOM 2368 C C . ALA B 1 142 ? 45.064 58.969 -22.385 1.00 19.49 142 ALA B C 1
ATOM 2369 O O . ALA B 1 142 ? 45.013 60.191 -22.525 1.00 22.09 142 ALA B O 1
ATOM 2371 N N . ASN B 1 143 ? 46.090 58.346 -21.820 1.00 18.50 143 ASN B N 1
ATOM 2372 C CA . ASN B 1 143 ? 47.291 59.118 -21.446 1.00 19.31 143 ASN B CA 1
ATOM 2373 C C . ASN B 1 143 ? 48.211 59.157 -22.674 1.00 19.15 143 ASN B C 1
ATOM 2374 O O . ASN B 1 143 ? 49.085 60.010 -22.802 1.00 20.09 143 ASN B O 1
ATOM 2379 N N . PHE B 1 144 ? 48.056 58.169 -23.543 1.00 17.56 144 PHE B N 1
ATOM 2380 C CA . PHE B 1 144 ? 48.846 58.046 -24.758 1.00 16.98 144 PHE B CA 1
ATOM 2381 C C . PHE B 1 144 ? 47.985 57.366 -25.832 1.00 15.31 144 PHE B C 1
ATOM 2382 O O . PHE B 1 144 ? 47.416 56.303 -25.570 1.00 16.58 144 PHE B O 1
ATOM 2390 N N . ILE B 1 145 ? 47.863 58.002 -26.965 1.00 15.02 145 ILE B N 1
ATOM 2391 C CA . ILE B 1 145 ? 47.104 57.436 -28.087 1.00 15.60 145 ILE B CA 1
ATOM 2392 C C . ILE B 1 145 ? 48.107 56.832 -29.076 1.00 15.72 145 ILE B C 1
ATOM 2393 O O . ILE B 1 145 ? 48.908 57.570 -29.680 1.00 17.47 145 ILE B O 1
ATOM 2398 N N . LEU B 1 146 ? 48.011 55.535 -29.258 1.00 15.84 146 LEU B N 1
ATOM 2399 C CA . LEU B 1 146 ? 48.897 54.773 -30.123 1.00 15.35 146 LEU B CA 1
ATOM 2400 C C . LEU B 1 146 ? 48.134 54.296 -31.357 1.00 16.88 146 LEU B C 1
ATOM 2401 O O . LEU B 1 146 ? 47.241 53.459 -31.247 1.00 15.71 146 LEU B O 1
ATOM 2406 N N . ASN B 1 147 ? 48.473 54.877 -32.513 1.00 17.23 147 ASN B N 1
ATOM 2407 C CA . ASN B 1 147 ? 47.786 54.393 -33.738 1.00 16.74 147 ASN B CA 1
ATOM 2408 C C . ASN B 1 147 ? 48.432 53.064 -34.104 1.00 18.12 147 ASN B C 1
ATOM 2409 O O . ASN B 1 147 ? 49.636 53.015 -34.374 1.00 19.01 147 ASN B O 1
ATOM 2414 N N . ILE B 1 148 ? 47.635 51.995 -34.127 1.00 16.37 148 ILE B N 1
ATOM 2415 C CA . ILE B 1 148 ? 48.184 50.674 -34.378 1.00 16.58 148 ILE B CA 1
ATOM 2416 C C . ILE B 1 148 ? 48.242 50.275 -35.833 1.00 16.11 148 ILE B C 1
ATOM 2417 O O . ILE B 1 148 ? 48.824 49.241 -36.167 1.00 18.36 148 ILE B O 1
ATOM 2422 N N . GLU B 1 149 ? 47.660 51.078 -36.746 1.00 15.76 149 GLU B N 1
ATOM 2423 C CA . GLU B 1 149 ? 47.588 50.611 -38.128 1.00 17.74 149 GLU B CA 1
ATOM 2424 C C . GLU B 1 149 ? 48.974 50.451 -38.759 1.00 17.47 149 GLU B C 1
ATOM 2425 O O . GLU B 1 149 ? 49.827 51.307 -38.619 1.00 18.85 149 GLU B O 1
ATOM 2431 N N . ASN B 1 150 ? 49.117 49.360 -39.496 1.00 20.60 150 ASN B N 1
ATOM 2432 C CA . ASN B 1 150 ? 50.336 49.075 -40.247 1.00 23.40 150 ASN B CA 1
ATOM 2433 C C . ASN B 1 150 ? 51.570 48.963 -39.374 1.00 23.99 150 ASN B C 1
ATOM 2434 O O . ASN B 1 150 ? 52.669 49.374 -39.783 1.00 25.92 150 ASN B O 1
ATOM 2439 N N . LYS B 1 151 ? 51.403 48.475 -38.151 1.00 22.57 151 LYS B N 1
ATOM 2440 C CA . LYS B 1 151 ? 52.548 48.317 -37.246 1.00 21.41 151 LYS B CA 1
ATOM 2441 C C . LYS B 1 151 ? 52.572 46.900 -36.688 1.00 22.74 151 LYS B C 1
ATOM 2442 O O . LYS B 1 151 ? 51.532 46.360 -36.314 1.00 22.26 151 LYS B O 1
ATOM 2448 N N . ASN B 1 152 ? 53.749 46.277 -36.695 1.00 20.98 152 ASN B N 1
ATOM 2449 C CA . ASN B 1 152 ? 53.840 44.924 -36.118 1.00 21.38 152 ASN B CA 1
ATOM 2450 C C . ASN B 1 152 ? 54.082 45.045 -34.619 1.00 21.64 152 ASN B C 1
ATOM 2451 O O . ASN B 1 152 ? 54.292 46.158 -34.107 1.00 20.37 152 ASN B O 1
ATOM 2456 N N . ILE B 1 153 ? 54.035 43.922 -33.918 1.00 21.18 153 ILE B N 1
ATOM 2457 C CA . ILE B 1 153 ? 54.177 43.902 -32.462 1.00 21.17 153 ILE B CA 1
ATOM 2458 C C . ILE B 1 153 ? 55.470 44.510 -31.976 1.00 21.37 153 ILE B C 1
ATOM 2459 O O . ILE B 1 153 ? 55.474 45.310 -31.036 1.00 20.69 153 ILE B O 1
ATOM 2464 N N . ASP B 1 154 ? 56.595 44.215 -32.640 1.00 20.49 154 ASP B N 1
ATOM 2465 C CA . ASP B 1 154 ? 57.866 44.799 -32.224 1.00 21.24 154 ASP B CA 1
ATOM 2466 C C . ASP B 1 154 ? 57.826 46.313 -32.320 1.00 21.26 154 ASP B C 1
ATOM 2467 O O . ASP B 1 154 ? 58.330 47.022 -31.442 1.00 21.04 154 ASP B O 1
ATOM 2472 N N . GLU B 1 155 ? 57.219 46.834 -33.395 1.00 20.65 155 GLU B N 1
ATOM 2473 C CA . GLU B 1 155 ? 57.128 48.281 -33.553 1.00 20.08 155 GLU B CA 1
ATOM 2474 C C . GLU B 1 155 ? 56.267 48.908 -32.480 1.00 20.06 155 GLU B C 1
ATOM 2475 O O . GLU B 1 155 ? 56.595 49.972 -31.936 1.00 21.44 155 GLU B O 1
ATOM 2481 N N . LEU B 1 156 ? 55.127 48.276 -32.165 1.00 18.53 156 LEU B N 1
ATOM 2482 C CA . LEU B 1 156 ? 54.261 48.821 -31.098 1.00 16.83 156 LEU B CA 1
ATOM 2483 C C . LEU B 1 156 ? 54.964 48.797 -29.756 1.00 16.09 156 LEU B C 1
ATOM 2484 O O . LEU B 1 156 ? 54.914 49.773 -28.990 1.00 16.66 156 LEU B O 1
ATOM 2489 N N . LEU B 1 157 ? 55.635 47.694 -29.429 1.00 17.47 157 LEU B N 1
ATOM 2490 C CA . LEU B 1 157 ? 56.374 47.595 -28.175 1.00 16.91 157 LEU B CA 1
ATOM 2491 C C . LEU B 1 157 ? 57.438 48.684 -28.068 1.00 17.85 157 LEU B C 1
ATOM 2492 O O . LEU B 1 157 ? 57.560 49.361 -27.039 1.00 18.06 157 LEU B O 1
ATOM 2497 N N . SER B 1 158 ? 58.176 48.893 -29.161 1.00 18.79 158 SER B N 1
ATOM 2498 C CA . SER B 1 158 ? 59.208 49.936 -29.161 1.00 19.51 158 SER B CA 1
ATOM 2499 C C . SER B 1 158 ? 58.626 51.306 -28.892 1.00 19.11 158 SER B C 1
ATOM 2500 O O . SER B 1 158 ? 59.184 52.126 -28.154 1.00 19.93 158 SER B O 1
ATOM 2503 N N . GLU B 1 159 ? 57.499 51.602 -29.561 1.00 18.54 159 GLU B N 1
ATOM 2504 C CA . GLU B 1 159 ? 56.851 52.887 -29.392 1.00 17.95 159 GLU B CA 1
ATOM 2505 C C . GLU B 1 159 ? 56.369 53.112 -27.973 1.00 19.04 159 GLU B C 1
ATOM 2506 O O . GLU B 1 159 ? 56.562 54.171 -27.377 1.00 19.02 159 GLU B O 1
ATOM 2512 N N . ILE B 1 160 ? 55.816 52.055 -27.353 1.00 17.50 160 ILE B N 1
ATOM 2513 C CA . ILE B 1 160 ? 55.362 52.195 -25.965 1.00 18.80 160 ILE B CA 1
ATOM 2514 C C . ILE B 1 160 ? 56.526 52.374 -25.018 1.00 19.41 160 ILE B C 1
ATOM 2515 O O . ILE B 1 160 ? 56.496 53.224 -24.114 1.00 19.82 160 ILE B O 1
ATOM 2520 N N . LYS B 1 161 ? 57.587 51.582 -25.189 1.00 20.69 161 LYS B N 1
ATOM 2521 C CA . LYS B 1 161 ? 58.760 51.679 -24.320 1.00 19.81 161 LYS B CA 1
ATOM 2522 C C . LYS B 1 161 ? 59.435 53.031 -24.380 1.00 21.43 161 LYS B C 1
ATOM 2523 O O . LYS B 1 161 ? 59.915 53.556 -23.372 1.00 20.57 161 LYS B O 1
ATOM 2529 N N . LYS B 1 162 ? 59.363 53.686 -25.542 1.00 20.20 162 LYS B N 1
ATOM 2530 C CA . LYS B 1 162 ? 59.893 55.049 -25.638 1.00 21.78 162 LYS B CA 1
ATOM 2531 C C . LYS B 1 162 ? 59.044 55.999 -24.818 1.00 21.61 162 LYS B C 1
ATOM 2532 O O . LYS B 1 162 ? 59.532 56.870 -24.095 1.00 24.14 162 LYS B O 1
ATOM 2538 N N . VAL B 1 163 ? 57.721 55.844 -24.895 1.00 20.16 163 VAL B N 1
ATOM 2539 C CA . VAL B 1 163 ? 56.803 56.691 -24.149 1.00 20.89 163 VAL B CA 1
ATOM 2540 C C . VAL B 1 163 ? 56.978 56.558 -22.645 1.00 20.81 163 VAL B C 1
ATOM 2541 O O . VAL B 1 163 ? 57.079 57.559 -21.933 1.00 23.19 163 VAL B O 1
ATOM 2545 N N . ILE B 1 164 ? 57.065 55.324 -22.143 1.00 21.56 164 ILE B N 1
ATOM 2546 C CA . ILE B 1 164 ? 57.176 55.130 -20.695 1.00 22.78 164 ILE B CA 1
ATOM 2547 C C . ILE B 1 164 ? 58.613 55.204 -20.221 1.00 23.31 164 ILE B C 1
ATOM 2548 O O . ILE B 1 164 ? 58.883 55.110 -19.023 1.00 22.66 164 ILE B O 1
ATOM 2553 N N . LYS B 1 165 ? 59.527 55.405 -21.160 1.00 25.30 165 LYS B N 1
ATOM 2554 C CA . LYS B 1 165 ? 60.941 55.542 -20.920 1.00 28.82 165 LYS B CA 1
ATOM 2555 C C . LYS B 1 165 ? 61.578 54.282 -20.370 1.00 30.59 165 LYS B C 1
ATOM 2556 O O . LYS B 1 165 ? 62.261 54.319 -19.335 1.00 33.06 165 LYS B O 1
ATOM 2562 N N . GLU B 1 166 ? 61.413 53.174 -21.076 1.00 32.41 166 GLU B N 1
ATOM 2563 C CA . GLU B 1 166 ? 62.028 51.907 -20.714 1.00 33.49 166 GLU B CA 1
ATOM 2564 C C . GLU B 1 166 ? 63.229 51.676 -21.669 1.00 35.16 166 GLU B C 1
ATOM 2565 O O . GLU B 1 166 ? 62.912 51.701 -22.891 1.00 35.67 166 GLU B O 1
#

CATH classification: 3.40.50.300

B-factor: mean 24.92, std 11.04, range [10.33, 67.2]